Protein AF-Q4FCW7-F1 (afdb_monomer_lite)

Secondary structure (DSSP, 8-state):
---SSPPPEEEEEEEEEEPTTSS-EEEEEEEPSEEEEEEEEE-TT---SEEETTTEEEEEEEEEESS--SEEEEEEES--TTT----TT-EE-HHHHHS-TTTTSTT----EEEEEEE-S--SGGGHHHHHTSPPSEEEEEESS---SS---SSSS--EEEEEE--SS-SSGGGGGS--GGG---SEEEEEEEEESS-B---EEEEEEEEESS-SS-TTTS-EEESSHHHHHHHHHHHHHHHHHHHHHTT-

Radius of gyration: 19.07 Å; chains: 1; bounding box: 51×50×59 Å

pLDDT: mean 97.03, std 5.07, range [53.16, 98.94]

Sequence (251 aa):
AFGGLPSLKSSFVLSEDTIPGTNETVKTLLPYGSVINYYGYVKPGQAPDGLVDGNKKAYYLYVWIPAVIAEMGVRMISPTGEIGEPGDGDLVSDAFKAATPEEKSMPHWFDTWIRVERMSAIMPDQIAKAAKAKPVQKLDDDDDGDDTYKEERHNKYNSLTRIKIPNPPKSFDDLKNIDTKKLLVRGLYRISFTTYKPGEVKGSFVASVGLLFPPGIPGVSPLIHSNPEELQKQAIAAEESLKKAASDATK

InterPro domains:
  IPR021962 LipI32 [NF038394] (2-251)
  IPR021962 LipI32 [PF12103] (27-221)

Structure (mmCIF, N/CA/C/O backbone):
data_AF-Q4FCW7-F1
#
_entry.id   AF-Q4FCW7-F1
#
loop_
_atom_site.group_PDB
_atom_site.id
_atom_site.type_symbol
_atom_site.label_atom_id
_atom_site.label_alt_id
_atom_site.label_comp_id
_atom_site.label_asym_id
_atom_site.label_entity_id
_atom_site.label_seq_id
_atom_site.pdbx_PDB_ins_code
_atom_site.Cartn_x
_atom_site.Cartn_y
_atom_site.Cartn_z
_atom_site.occupancy
_atom_site.B_iso_or_equiv
_atom_site.auth_seq_id
_atom_site.auth_comp_id
_atom_site.auth_asym_id
_atom_site.auth_atom_id
_atom_site.pdbx_PDB_model_num
ATOM 1 N N . ALA A 1 1 ? -3.277 20.124 -6.831 1.00 53.16 1 ALA A N 1
ATOM 2 C CA . ALA A 1 1 ? -4.181 20.710 -5.824 1.00 53.16 1 ALA A CA 1
ATOM 3 C C . ALA A 1 1 ? -3.737 20.204 -4.457 1.00 53.16 1 ALA A C 1
ATOM 5 O O . ALA A 1 1 ? -3.641 18.994 -4.304 1.00 53.16 1 ALA A O 1
ATOM 6 N N . PHE A 1 2 ? -3.337 21.077 -3.527 1.00 68.25 2 PHE A N 1
ATOM 7 C CA . PHE A 1 2 ? -2.861 20.633 -2.210 1.00 68.25 2 PHE A CA 1
ATOM 8 C C . PHE A 1 2 ? -4.064 20.428 -1.279 1.00 68.25 2 PHE A C 1
ATOM 10 O O . PHE A 1 2 ? -4.786 21.382 -1.011 1.00 68.25 2 PHE A O 1
ATOM 17 N N . GLY A 1 3 ? -4.288 19.185 -0.847 1.00 77.81 3 GLY A N 1
ATOM 18 C CA . GLY A 1 3 ? -5.417 18.753 -0.007 1.00 77.81 3 GLY A CA 1
ATOM 19 C C . GLY A 1 3 ? -4.978 18.225 1.362 1.00 77.81 3 GLY A C 1
ATOM 20 O O . GLY A 1 3 ? -5.564 17.278 1.866 1.00 77.81 3 GLY A O 1
ATOM 21 N N . GLY A 1 4 ? -3.891 18.779 1.912 1.00 93.06 4 GLY A N 1
ATOM 22 C CA . GLY A 1 4 ? -3.362 18.476 3.247 1.00 93.06 4 GLY A CA 1
ATOM 23 C C . GLY A 1 4 ? -2.469 17.234 3.355 1.00 93.06 4 GLY A C 1
ATOM 24 O O . GLY A 1 4 ? -1.432 17.312 4.010 1.00 93.06 4 GLY A O 1
ATOM 25 N N . LEU A 1 5 ? -2.775 16.128 2.664 1.00 96.62 5 LEU A N 1
ATOM 26 C CA . LEU A 1 5 ? -1.924 14.927 2.670 1.00 96.62 5 LEU A CA 1
ATOM 27 C C . LEU A 1 5 ? -0.573 15.186 1.961 1.00 96.62 5 LEU A C 1
ATOM 29 O O . LEU A 1 5 ? -0.562 15.435 0.749 1.00 96.62 5 LEU A O 1
ATOM 33 N N . PRO A 1 6 ? 0.585 15.089 2.650 1.00 97.19 6 PRO A N 1
ATOM 34 C CA . PRO A 1 6 ? 1.882 15.301 2.013 1.00 97.19 6 PRO A CA 1
ATOM 35 C C . PRO A 1 6 ? 2.167 14.228 0.964 1.00 97.19 6 PRO A C 1
ATOM 37 O O . PRO A 1 6 ? 1.907 13.039 1.186 1.00 97.19 6 PRO A O 1
ATOM 40 N N . SER A 1 7 ? 2.756 14.624 -0.166 1.00 97.38 7 SER A N 1
ATOM 41 C CA . SER A 1 7 ? 3.150 13.672 -1.208 1.00 97.38 7 SER A CA 1
ATOM 42 C C . SER A 1 7 ? 4.163 12.661 -0.673 1.00 97.38 7 SER A C 1
ATOM 44 O O . SER A 1 7 ? 5.213 13.048 -0.160 1.00 97.38 7 SER A O 1
ATOM 46 N N . LEU A 1 8 ? 3.902 11.375 -0.893 1.00 98.31 8 LEU A N 1
ATOM 47 C CA . LEU A 1 8 ? 4.889 10.323 -0.687 1.00 98.31 8 LEU A CA 1
ATOM 48 C C . LEU A 1 8 ? 5.885 10.333 -1.863 1.00 98.31 8 LEU A C 1
ATOM 50 O O . LEU A 1 8 ? 5.494 10.138 -3.013 1.00 98.31 8 LEU A O 1
ATOM 54 N N . LYS A 1 9 ? 7.168 10.594 -1.587 1.00 98.25 9 LYS A N 1
ATOM 55 C CA . LYS A 1 9 ? 8.252 10.635 -2.590 1.00 98.25 9 LYS A CA 1
ATOM 56 C C . LYS A 1 9 ? 9.254 9.504 -2.356 1.00 98.25 9 LYS A C 1
ATOM 58 O O . LYS A 1 9 ? 9.355 8.988 -1.234 1.00 98.25 9 LYS A O 1
ATOM 63 N N . SER A 1 10 ? 9.992 9.139 -3.406 1.00 98.50 10 SER A N 1
ATOM 64 C CA . SER A 1 10 ? 11.104 8.195 -3.273 1.00 98.50 10 SER A CA 1
ATOM 65 C C . SER A 1 10 ? 12.250 8.812 -2.478 1.00 98.50 10 SER A C 1
ATOM 67 O O . SER A 1 10 ? 12.280 10.018 -2.232 1.00 98.50 10 SER A O 1
ATOM 69 N N . SER A 1 11 ? 13.210 7.987 -2.085 1.00 98.12 11 SER A N 1
ATOM 70 C CA . SER A 1 11 ? 14.419 8.433 -1.397 1.00 98.12 11 SER A CA 1
ATOM 71 C C . SER A 1 11 ? 15.528 8.930 -2.335 1.00 98.12 11 SER A C 1
ATOM 73 O O . SER A 1 11 ? 16.595 9.319 -1.860 1.00 98.12 11 SER A O 1
ATOM 75 N N . PHE A 1 12 ? 15.307 8.915 -3.653 1.00 98.06 12 PHE A N 1
ATOM 76 C CA . PHE A 1 12 ? 16.310 9.326 -4.631 1.00 98.06 12 PHE A CA 1
ATOM 77 C C . PHE A 1 12 ? 16.383 10.855 -4.739 1.00 98.06 12 PHE A C 1
ATOM 79 O O . PHE A 1 12 ? 15.421 11.505 -5.154 1.00 98.06 12 PHE A O 1
ATOM 86 N N . VAL A 1 13 ? 17.528 11.426 -4.364 1.00 98.06 13 VAL A N 1
ATOM 87 C CA . VAL A 1 13 ? 17.783 12.873 -4.382 1.00 98.06 13 VAL A CA 1
ATOM 88 C C . VAL A 1 13 ? 18.135 13.321 -5.803 1.00 98.06 13 VAL A C 1
ATOM 90 O O . VAL A 1 13 ? 19.092 12.831 -6.392 1.00 98.06 13 VAL A O 1
ATOM 93 N N . LEU A 1 14 ? 17.354 14.256 -6.346 1.00 97.38 14 LEU A N 1
ATOM 94 C CA . LEU A 1 14 ? 17.591 14.914 -7.635 1.00 97.38 14 LEU A CA 1
ATOM 95 C C . LEU A 1 14 ? 18.442 16.177 -7.490 1.00 97.38 14 LEU A C 1
ATOM 97 O O . LEU A 1 14 ? 19.283 16.447 -8.342 1.00 97.38 14 LEU A O 1
ATOM 101 N N . SER A 1 15 ? 18.206 16.954 -6.430 1.00 97.56 15 SER A N 1
ATOM 102 C CA . SER A 1 15 ? 18.993 18.143 -6.097 1.00 97.56 15 SER A CA 1
ATOM 103 C C . SER A 1 15 ? 19.104 18.314 -4.585 1.00 97.56 15 SER A C 1
ATOM 105 O O . SER A 1 15 ? 18.215 17.889 -3.839 1.00 97.56 15 SER A O 1
ATOM 107 N N . GLU A 1 16 ? 20.195 18.936 -4.147 1.00 97.44 16 GLU A N 1
ATOM 108 C CA . GLU A 1 16 ? 20.481 19.222 -2.746 1.00 97.44 16 GLU A CA 1
ATOM 109 C C . GLU A 1 16 ? 21.203 20.569 -2.641 1.00 97.44 16 GLU A C 1
ATOM 111 O O . GLU A 1 16 ? 22.295 20.726 -3.184 1.00 97.44 16 GLU A O 1
ATOM 116 N N . ASP A 1 17 ? 20.581 21.527 -1.951 1.00 96.81 17 ASP A N 1
ATOM 117 C CA . ASP A 1 17 ? 21.060 22.906 -1.837 1.00 96.81 17 ASP A CA 1
ATOM 118 C C . ASP A 1 17 ? 21.028 23.359 -0.367 1.00 96.81 17 ASP A C 1
ATOM 120 O O . ASP A 1 17 ? 19.964 23.452 0.253 1.00 96.81 17 ASP A O 1
ATOM 124 N N . THR A 1 18 ? 22.195 23.639 0.220 1.00 97.44 18 THR A N 1
ATOM 125 C CA . THR A 1 18 ? 22.301 24.158 1.595 1.00 97.44 18 THR A CA 1
ATOM 126 C C . THR A 1 18 ? 22.065 25.664 1.615 1.00 97.44 18 THR A C 1
ATOM 128 O O . THR A 1 18 ? 22.714 26.405 0.876 1.00 97.44 18 THR A O 1
ATOM 131 N N . ILE A 1 19 ? 21.165 26.133 2.483 1.00 96.19 19 ILE A N 1
ATOM 132 C CA . ILE A 1 19 ? 20.816 27.554 2.577 1.00 96.19 19 ILE A CA 1
ATOM 133 C C . ILE A 1 19 ? 21.903 28.287 3.385 1.00 96.19 19 ILE A C 1
ATOM 135 O O . ILE A 1 19 ? 22.058 28.010 4.582 1.00 96.19 19 ILE A O 1
ATOM 139 N N . PRO A 1 20 ? 22.643 29.245 2.786 1.00 96.75 20 PRO A N 1
ATOM 140 C CA . PRO A 1 20 ? 23.718 29.950 3.478 1.00 96.75 20 PRO A CA 1
ATOM 141 C C . PRO A 1 20 ? 23.237 30.657 4.750 1.00 96.75 20 PRO A C 1
ATOM 143 O O . PRO A 1 20 ? 22.213 31.336 4.746 1.00 96.75 20 PRO A O 1
ATOM 146 N N . GLY A 1 21 ? 24.001 30.527 5.838 1.00 96.75 21 GLY A N 1
ATOM 147 C CA . GLY A 1 21 ? 23.685 31.166 7.121 1.00 96.75 21 GLY A CA 1
ATOM 148 C C . GLY A 1 21 ? 22.596 30.468 7.945 1.00 96.75 21 GLY A C 1
ATOM 149 O O . GLY A 1 21 ? 22.185 31.009 8.969 1.00 96.75 21 GLY A O 1
ATOM 150 N N . THR A 1 22 ? 22.147 29.277 7.539 1.00 97.25 22 THR A N 1
ATOM 151 C CA . THR A 1 22 ? 21.186 28.451 8.287 1.00 97.25 22 THR A CA 1
ATOM 152 C C . THR A 1 22 ? 21.719 27.026 8.475 1.00 97.25 22 THR A C 1
ATOM 154 O O . THR A 1 22 ? 22.715 26.644 7.864 1.00 97.25 22 THR A O 1
ATOM 157 N N . ASN A 1 23 ? 21.028 26.223 9.289 1.00 96.19 23 ASN A N 1
ATOM 158 C CA . ASN A 1 23 ? 21.275 24.779 9.398 1.00 96.19 23 ASN A CA 1
ATOM 159 C C . ASN A 1 23 ? 20.397 23.958 8.429 1.00 96.19 23 ASN A C 1
ATOM 161 O O . ASN A 1 23 ? 20.255 22.748 8.605 1.00 96.19 23 ASN A O 1
ATOM 165 N N . GLU A 1 24 ? 19.766 24.597 7.441 1.00 96.31 24 GLU A N 1
ATOM 166 C CA . GLU A 1 24 ? 18.798 23.960 6.550 1.00 96.31 24 GLU A CA 1
ATOM 167 C C . GLU A 1 24 ? 19.423 23.554 5.211 1.00 96.31 24 GLU A C 1
ATOM 169 O O . GLU A 1 24 ? 20.267 24.245 4.634 1.00 96.31 24 GLU A O 1
ATOM 174 N N . THR A 1 25 ? 18.981 22.410 4.692 1.00 96.12 25 THR A N 1
ATOM 175 C CA . THR A 1 25 ? 19.308 21.934 3.346 1.00 96.12 25 THR A CA 1
ATOM 176 C C . THR A 1 25 ? 18.026 21.523 2.642 1.00 96.12 25 THR A C 1
ATOM 178 O O . THR A 1 25 ? 17.264 20.698 3.150 1.00 96.12 25 THR A O 1
ATOM 181 N N . VAL A 1 26 ? 17.789 22.102 1.469 1.00 96.12 26 VAL A N 1
ATOM 182 C CA . VAL A 1 26 ? 16.624 21.813 0.635 1.00 96.12 26 VAL A CA 1
ATOM 183 C C . VAL A 1 26 ? 16.953 20.625 -0.256 1.00 96.12 26 VAL A C 1
ATOM 185 O O . VAL A 1 26 ? 17.951 20.636 -0.972 1.00 96.12 26 VAL A O 1
ATOM 188 N N . LYS A 1 27 ? 16.105 19.594 -0.216 1.00 97.12 27 LYS A N 1
ATOM 189 C CA . LYS A 1 27 ? 16.243 18.394 -1.048 1.00 97.12 27 LYS A CA 1
ATOM 190 C C . LYS A 1 27 ? 15.065 18.269 -1.997 1.00 97.12 27 LYS A C 1
ATOM 192 O O . LYS A 1 27 ? 13.913 18.233 -1.560 1.00 97.12 27 LYS A O 1
ATOM 197 N N . THR A 1 28 ? 15.358 18.115 -3.282 1.00 97.19 28 THR A N 1
ATOM 198 C CA . THR A 1 28 ? 14.364 17.710 -4.279 1.00 97.19 28 THR A CA 1
ATOM 199 C C . THR A 1 28 ? 14.468 16.209 -4.473 1.00 97.19 28 THR A C 1
ATOM 201 O O . THR A 1 28 ? 15.511 15.706 -4.879 1.00 97.19 28 THR A O 1
ATOM 204 N N . LEU A 1 29 ? 13.389 15.482 -4.191 1.00 97.88 29 LEU A N 1
ATOM 205 C CA . LEU A 1 29 ? 13.335 14.028 -4.340 1.00 97.88 29 LEU A CA 1
ATOM 206 C C . LEU A 1 29 ? 12.581 13.641 -5.612 1.00 97.88 29 LEU A C 1
ATOM 208 O O . LEU A 1 29 ? 11.573 14.267 -5.954 1.00 97.88 29 LEU A O 1
ATOM 212 N N . LEU A 1 30 ? 13.027 12.574 -6.271 1.00 98.12 30 LEU A N 1
ATOM 213 C CA . LEU A 1 30 ? 12.325 11.984 -7.405 1.00 98.12 30 LEU A CA 1
ATOM 214 C C . LEU A 1 30 ? 10.962 11.441 -6.942 1.00 98.12 30 LEU A C 1
ATOM 216 O O . LEU A 1 30 ? 10.904 10.646 -5.994 1.00 98.12 30 LEU A O 1
ATOM 220 N N . PRO A 1 31 ? 9.849 11.843 -7.578 1.00 98.44 31 PRO A N 1
ATOM 221 C CA . PRO A 1 31 ? 8.554 11.244 -7.301 1.00 98.44 31 PRO A CA 1
ATOM 222 C C . PRO A 1 31 ? 8.540 9.761 -7.668 1.00 98.44 31 PRO A C 1
ATOM 224 O O . PRO A 1 31 ? 9.238 9.318 -8.579 1.00 98.44 31 PRO A O 1
ATOM 227 N N . TYR A 1 32 ? 7.694 8.994 -6.990 1.00 98.62 32 TYR A N 1
ATOM 228 C CA . TYR A 1 32 ? 7.319 7.682 -7.503 1.00 98.62 32 TYR A CA 1
ATOM 229 C C . TYR A 1 32 ? 6.582 7.830 -8.837 1.00 98.62 32 TYR A C 1
ATOM 231 O O . TYR A 1 32 ? 5.882 8.821 -9.050 1.00 98.62 32 TYR A O 1
ATOM 239 N N . GLY A 1 33 ? 6.717 6.842 -9.725 1.00 98.00 33 GLY A N 1
ATOM 240 C CA . GLY A 1 33 ? 6.004 6.866 -11.004 1.00 98.00 33 GLY A CA 1
ATOM 241 C C . GLY A 1 33 ? 4.501 6.650 -10.827 1.00 98.00 33 GLY A C 1
ATOM 242 O O . GLY A 1 33 ? 3.704 7.230 -11.556 1.00 98.00 33 GLY A O 1
ATOM 243 N N . SER A 1 34 ? 4.110 5.890 -9.804 1.00 97.62 34 SER A N 1
ATOM 244 C CA . SER A 1 34 ? 2.726 5.772 -9.347 1.00 97.62 34 SER A CA 1
ATOM 245 C C . SER A 1 34 ? 2.656 5.872 -7.827 1.00 97.62 34 SER A C 1
ATOM 247 O O . SER A 1 34 ? 3.445 5.223 -7.134 1.00 97.62 34 SER A O 1
ATOM 249 N N . VAL A 1 35 ? 1.681 6.629 -7.323 1.00 98.38 35 VAL A N 1
ATOM 250 C CA . VAL A 1 35 ? 1.289 6.665 -5.909 1.00 98.38 35 VAL A CA 1
ATOM 251 C C . VAL A 1 35 ? -0.205 6.387 -5.829 1.00 98.38 35 VAL A C 1
ATOM 253 O O . VAL A 1 35 ? -0.971 6.992 -6.573 1.00 98.38 35 VAL A O 1
ATOM 256 N N . ILE A 1 36 ? -0.607 5.490 -4.933 1.00 98.31 36 ILE A N 1
ATOM 257 C CA . ILE A 1 36 ? -2.011 5.263 -4.583 1.00 98.31 36 ILE A CA 1
ATOM 258 C C . ILE A 1 36 ? -2.211 5.593 -3.108 1.00 98.31 36 ILE A C 1
ATOM 260 O O . ILE A 1 36 ? -1.370 5.220 -2.283 1.00 98.31 36 ILE A O 1
ATOM 264 N N . ASN A 1 37 ? -3.310 6.271 -2.776 1.00 98.62 37 ASN A N 1
ATOM 265 C CA . ASN A 1 37 ? -3.744 6.407 -1.391 1.00 98.62 37 ASN A CA 1
ATOM 266 C C . ASN A 1 37 ? -4.962 5.523 -1.132 1.00 98.62 37 ASN A C 1
ATOM 268 O O . ASN A 1 37 ? -5.801 5.313 -2.009 1.00 98.62 37 ASN A O 1
ATOM 272 N N . TYR A 1 38 ? -5.043 5.000 0.083 1.00 98.69 38 TYR A N 1
ATOM 273 C CA . TYR A 1 38 ? -6.140 4.179 0.560 1.00 98.69 38 TYR A CA 1
ATOM 274 C C . TYR A 1 38 ? -6.634 4.705 1.903 1.00 98.69 38 TYR A C 1
ATOM 276 O O . TYR A 1 38 ? -5.896 4.714 2.887 1.00 98.69 38 TYR A O 1
ATOM 284 N N . TYR A 1 39 ? -7.890 5.130 1.934 1.00 98.81 39 TYR A N 1
ATOM 285 C CA . TYR A 1 39 ? -8.565 5.631 3.119 1.00 98.81 39 TYR A CA 1
ATOM 286 C C . TYR A 1 39 ? -9.394 4.518 3.749 1.00 98.81 39 TYR A C 1
ATOM 288 O O . TYR A 1 39 ? -10.320 3.973 3.135 1.00 98.81 39 TYR A O 1
ATOM 296 N N . GLY A 1 40 ? -9.047 4.187 4.988 1.00 98.69 40 GLY A N 1
ATOM 297 C CA . GLY A 1 40 ? -9.672 3.128 5.761 1.00 98.69 40 GLY A CA 1
ATOM 298 C C . GLY A 1 40 ? -10.154 3.610 7.122 1.00 98.69 40 GLY A C 1
ATOM 299 O O . GLY A 1 40 ? -9.747 4.651 7.634 1.00 98.69 40 GLY A O 1
ATOM 300 N N . TYR A 1 41 ? -11.048 2.833 7.723 1.00 98.69 41 TYR A N 1
ATOM 301 C CA . TYR A 1 41 ? -11.553 3.079 9.065 1.00 98.69 41 TYR A CA 1
ATOM 302 C C . TYR A 1 41 ? -11.616 1.767 9.829 1.00 98.69 41 TYR A C 1
ATOM 304 O O . TYR A 1 41 ? -12.195 0.793 9.344 1.00 98.69 41 TYR A O 1
ATOM 312 N N . VAL A 1 42 ? -11.028 1.748 11.022 1.00 98.06 42 VAL A N 1
ATOM 313 C CA . VAL A 1 42 ? -11.072 0.596 11.916 1.00 98.06 42 VAL A CA 1
ATOM 314 C C . VAL A 1 42 ? -12.197 0.807 12.914 1.00 98.06 42 VAL A C 1
ATOM 316 O O . VAL A 1 42 ? -12.098 1.639 13.816 1.00 98.06 42 VAL A O 1
ATOM 319 N N . LYS A 1 43 ? -13.284 0.053 12.739 1.00 94.75 43 LYS A N 1
ATOM 320 C CA . LYS A 1 43 ? -14.428 0.066 13.650 1.00 94.75 43 LYS A CA 1
ATOM 321 C C . LYS A 1 43 ? -14.347 -1.110 14.627 1.00 94.75 43 LYS A C 1
ATOM 323 O O . LYS A 1 43 ? -14.172 -2.252 14.183 1.00 94.75 43 LYS A O 1
ATOM 328 N N . PRO A 1 44 ? -14.531 -0.880 15.939 1.00 93.62 44 PRO A N 1
ATOM 329 C CA . PRO A 1 44 ? -14.612 -1.975 16.888 1.00 93.62 44 PRO A CA 1
ATOM 330 C C . PRO A 1 44 ? -15.698 -2.992 16.522 1.00 93.62 44 PRO A C 1
ATOM 332 O O . PRO A 1 44 ? -16.802 -2.614 16.129 1.00 93.62 44 PRO A O 1
ATOM 335 N N . GLY A 1 45 ? -15.373 -4.283 16.612 1.00 92.19 45 GLY A N 1
ATOM 336 C CA . GLY A 1 45 ? -16.281 -5.381 16.246 1.00 92.19 45 GLY A CA 1
ATOM 337 C C . GLY A 1 45 ? -16.493 -5.609 14.739 1.00 92.19 45 GLY A C 1
ATOM 338 O O . GLY A 1 45 ? -17.096 -6.612 14.364 1.00 92.19 45 GLY A O 1
ATOM 339 N N . GLN A 1 46 ? -15.971 -4.743 13.862 1.00 94.31 46 GLN A N 1
ATOM 340 C CA . GLN A 1 46 ? -15.926 -5.014 12.424 1.00 94.31 46 GLN A CA 1
ATOM 341 C C . GLN A 1 46 ? -14.753 -5.950 12.097 1.00 94.31 46 GLN A C 1
ATOM 343 O O . GLN A 1 46 ? -13.659 -5.817 12.662 1.00 94.31 46 GLN A O 1
ATOM 348 N N . ALA A 1 47 ? -14.999 -6.906 11.196 1.00 96.38 47 ALA A N 1
ATOM 349 C CA . ALA A 1 47 ? -13.992 -7.854 10.738 1.00 96.38 47 ALA A CA 1
ATOM 350 C C . ALA A 1 47 ? -12.929 -7.153 9.862 1.00 96.38 47 ALA A C 1
ATOM 352 O O . ALA A 1 47 ? -13.308 -6.384 8.975 1.00 96.38 47 ALA A O 1
ATOM 353 N N . PRO A 1 48 ? -11.627 -7.404 10.096 1.00 97.56 48 PRO A N 1
ATOM 354 C CA . PRO A 1 48 ? -10.551 -6.980 9.201 1.00 97.56 48 PRO A CA 1
ATOM 355 C C . PRO A 1 48 ? -10.417 -7.931 7.996 1.00 97.56 48 PRO A C 1
ATOM 357 O O . PRO A 1 48 ? -11.035 -8.998 7.979 1.00 97.56 48 PRO A O 1
ATOM 360 N N . ASP A 1 49 ? -9.543 -7.604 7.039 1.00 97.12 49 ASP A N 1
ATOM 361 C CA . ASP A 1 49 ? -9.201 -8.521 5.935 1.00 97.12 49 ASP A CA 1
ATOM 362 C C . ASP A 1 49 ? -8.437 -9.755 6.444 1.00 97.12 49 ASP A C 1
ATOM 364 O O . ASP A 1 49 ? -8.523 -10.850 5.885 1.00 97.12 49 ASP A O 1
ATOM 368 N N . GLY A 1 50 ? -7.688 -9.587 7.534 1.00 96.69 50 GLY A N 1
ATOM 369 C CA . GLY A 1 50 ? -7.045 -10.678 8.246 1.00 96.69 50 GLY A CA 1
ATOM 370 C C . GLY A 1 50 ? -6.351 -10.221 9.521 1.00 96.69 50 GLY A C 1
ATOM 371 O O . GLY A 1 50 ? -6.569 -9.115 10.020 1.00 96.69 50 GLY A O 1
ATOM 372 N N . LEU A 1 51 ? -5.517 -11.106 10.069 1.00 97.50 51 LEU A N 1
ATOM 373 C CA . LEU A 1 51 ? -4.778 -10.862 11.303 1.00 97.50 51 LEU A CA 1
ATOM 374 C C . LEU A 1 51 ? -3.272 -10.968 11.064 1.00 97.50 51 LEU A C 1
ATOM 376 O O . LEU A 1 51 ? -2.795 -11.952 10.495 1.00 97.50 51 LEU A O 1
ATOM 380 N N . VAL A 1 52 ? -2.526 -9.978 11.548 1.00 96.00 52 VAL A N 1
ATOM 381 C CA . VAL A 1 52 ? -1.068 -10.046 11.692 1.00 96.00 52 VAL A CA 1
ATOM 382 C C . VAL A 1 52 ? -0.749 -10.618 13.072 1.00 96.00 52 VAL A C 1
ATOM 384 O O . VAL A 1 52 ? -1.388 -10.269 14.065 1.00 96.00 52 VAL A O 1
ATOM 387 N N . ASP A 1 53 ? 0.189 -11.567 13.116 1.00 94.50 53 ASP A N 1
ATOM 388 C CA . ASP A 1 53 ? 0.636 -12.275 14.328 1.00 94.50 53 ASP A CA 1
ATOM 389 C C . ASP A 1 53 ? -0.510 -12.899 15.159 1.00 94.50 53 ASP A C 1
ATOM 391 O O . ASP A 1 53 ? -0.391 -13.152 16.354 1.00 94.50 53 ASP A O 1
ATOM 395 N N . GLY A 1 54 ? -1.639 -13.181 14.498 1.00 95.62 54 GLY A N 1
ATOM 396 C CA . GLY A 1 54 ? -2.819 -13.825 15.076 1.00 95.62 54 GLY A CA 1
ATOM 397 C C . GLY A 1 54 ? -3.714 -12.925 15.932 1.00 95.62 54 GLY A C 1
ATOM 398 O O . GLY A 1 54 ? -4.766 -13.391 16.361 1.00 95.62 54 GLY A O 1
ATOM 399 N N . ASN A 1 55 ? -3.345 -11.664 16.183 1.00 96.00 55 ASN A N 1
ATOM 400 C CA . ASN A 1 55 ? -4.087 -10.796 17.107 1.00 96.00 55 ASN A CA 1
ATOM 401 C C . ASN A 1 55 ? -4.125 -9.300 16.737 1.00 96.00 55 ASN A C 1
ATOM 403 O O . ASN A 1 55 ? -4.761 -8.534 17.461 1.00 96.00 55 ASN A O 1
ATOM 407 N N . LYS A 1 56 ? -3.495 -8.866 15.641 1.00 97.69 56 LYS A N 1
ATOM 408 C CA . LYS A 1 56 ? -3.547 -7.475 15.158 1.00 97.69 56 LYS A CA 1
ATOM 409 C C . LYS A 1 56 ? -4.431 -7.380 13.916 1.00 97.69 56 LYS A C 1
ATOM 411 O O . LYS A 1 56 ? -4.210 -8.124 12.962 1.00 97.69 56 LYS A O 1
ATOM 416 N N . LYS A 1 57 ? -5.433 -6.495 13.923 1.00 97.94 57 LYS A N 1
ATOM 417 C CA . LYS A 1 57 ? -6.324 -6.281 12.768 1.00 97.94 57 LYS A CA 1
ATOM 418 C C . LYS A 1 57 ? -5.532 -5.708 11.595 1.00 97.94 57 LYS A C 1
ATOM 420 O O . LYS A 1 57 ? -4.883 -4.683 11.765 1.00 97.94 57 LYS A O 1
ATOM 425 N N . ALA A 1 58 ? -5.634 -6.328 10.422 1.00 98.25 58 ALA A N 1
ATOM 426 C CA . ALA A 1 58 ? -4.912 -5.900 9.231 1.00 98.25 58 ALA A CA 1
ATOM 427 C C . ALA A 1 58 ? -5.831 -5.714 8.019 1.00 98.25 58 ALA A C 1
ATOM 429 O O . ALA A 1 58 ? -6.749 -6.504 7.792 1.00 98.25 58 ALA A O 1
ATOM 430 N N . TYR A 1 59 ? -5.526 -4.690 7.228 1.00 98.62 59 TYR A N 1
ATOM 431 C CA . TYR A 1 59 ? -6.173 -4.378 5.955 1.00 98.62 59 TYR A CA 1
ATOM 432 C C . TYR A 1 59 ? -5.132 -4.447 4.844 1.00 98.62 59 TYR A C 1
ATOM 434 O O . TYR A 1 59 ? -3.996 -3.998 5.032 1.00 98.62 59 TYR A O 1
ATOM 442 N N . TYR A 1 60 ? -5.492 -5.032 3.706 1.00 98.75 60 TYR A N 1
ATOM 443 C CA . TYR A 1 60 ? -4.520 -5.410 2.687 1.00 98.75 60 TYR A CA 1
ATOM 444 C C . TYR A 1 60 ? -4.588 -4.528 1.440 1.00 98.75 60 TYR A C 1
ATOM 446 O O . TYR A 1 60 ? -5.653 -4.265 0.883 1.00 98.75 60 TYR A O 1
ATOM 454 N N . LEU A 1 61 ? -3.410 -4.144 0.946 1.00 98.81 61 LEU A N 1
ATOM 455 C CA . LEU A 1 61 ? -3.214 -3.860 -0.474 1.00 98.81 61 LEU A CA 1
ATOM 456 C C . LEU A 1 61 ? -2.296 -4.920 -1.074 1.00 98.81 61 LEU A C 1
ATOM 458 O O . LEU A 1 61 ? -1.295 -5.324 -0.476 1.00 98.81 61 LEU A O 1
ATOM 462 N N . TYR A 1 62 ? -2.639 -5.346 -2.281 1.00 98.88 62 TYR A N 1
ATOM 463 C CA . TYR A 1 62 ? -1.867 -6.288 -3.070 1.00 98.88 62 TYR A CA 1
ATOM 464 C C . TYR A 1 62 ? -1.179 -5.545 -4.210 1.00 98.88 62 TYR A C 1
ATOM 466 O O . TYR A 1 62 ? -1.804 -4.730 -4.889 1.00 98.88 62 TYR A O 1
ATOM 474 N N . VAL A 1 63 ? 0.103 -5.837 -4.424 1.00 98.94 63 VAL A N 1
ATOM 475 C CA . VAL A 1 63 ? 0.919 -5.229 -5.479 1.00 98.94 63 VAL A CA 1
ATOM 476 C C . VAL A 1 63 ? 1.427 -6.324 -6.405 1.00 98.94 63 VAL A C 1
ATOM 478 O O . VAL A 1 63 ? 2.159 -7.220 -5.977 1.00 98.94 63 VAL A O 1
ATOM 481 N N . TRP A 1 64 ? 1.048 -6.251 -7.677 1.00 98.94 64 TRP A N 1
ATOM 482 C CA . TRP A 1 64 ? 1.601 -7.094 -8.729 1.00 98.94 64 TRP A CA 1
ATOM 483 C C . TRP A 1 64 ? 2.746 -6.364 -9.423 1.00 98.94 64 TRP A C 1
ATOM 485 O O . TRP A 1 64 ? 2.557 -5.277 -9.969 1.00 98.94 64 TRP A O 1
ATOM 495 N N . ILE A 1 65 ? 3.927 -6.978 -9.413 1.00 98.88 65 ILE A N 1
ATOM 496 C CA . ILE A 1 65 ? 5.131 -6.455 -10.053 1.00 98.88 65 ILE A CA 1
ATOM 497 C C . ILE A 1 65 ? 5.467 -7.351 -11.256 1.00 98.88 65 ILE A C 1
ATOM 499 O O . ILE A 1 65 ? 5.819 -8.515 -11.047 1.00 98.88 65 ILE A O 1
ATOM 503 N N . PRO A 1 66 ? 5.379 -6.858 -12.509 1.00 98.69 66 PRO A N 1
ATOM 504 C CA . PRO A 1 66 ? 5.690 -7.669 -13.690 1.00 98.69 66 PRO A CA 1
ATOM 505 C C . PRO A 1 66 ? 7.186 -7.950 -13.873 1.00 98.69 66 PRO A C 1
ATOM 507 O O . PRO A 1 66 ? 7.552 -9.042 -14.314 1.00 98.69 66 PRO A O 1
ATOM 510 N N . ALA A 1 67 ? 8.030 -6.977 -13.521 1.00 97.75 67 ALA A N 1
ATOM 511 C CA . ALA A 1 67 ? 9.490 -6.999 -13.599 1.00 97.75 67 ALA A CA 1
ATOM 512 C C . ALA A 1 67 ? 10.090 -6.132 -12.478 1.00 97.75 67 ALA A C 1
ATOM 514 O O . ALA A 1 67 ? 9.379 -5.342 -11.870 1.00 97.75 67 ALA A O 1
ATOM 515 N N . VAL A 1 68 ? 11.385 -6.293 -12.190 1.00 98.06 68 VAL A N 1
ATOM 516 C CA . VAL A 1 68 ? 12.040 -5.660 -11.030 1.00 98.06 68 VAL A CA 1
ATOM 517 C C . VAL A 1 68 ? 11.805 -4.144 -10.938 1.00 98.06 68 VAL A C 1
ATOM 519 O O . VAL A 1 68 ? 11.924 -3.434 -11.936 1.00 98.06 68 VAL A O 1
ATOM 522 N N . ILE A 1 69 ? 11.522 -3.650 -9.728 1.00 98.69 69 ILE A N 1
ATOM 523 C CA . ILE A 1 69 ? 11.455 -2.213 -9.413 1.00 98.69 69 ILE A CA 1
ATOM 524 C C . ILE A 1 69 ? 12.550 -1.817 -8.416 1.00 98.69 69 ILE A C 1
ATOM 526 O O . ILE A 1 69 ? 13.034 -2.646 -7.644 1.00 98.69 69 ILE A O 1
ATOM 530 N N . ALA A 1 70 ? 12.942 -0.542 -8.428 1.00 98.44 70 ALA A N 1
ATOM 531 C CA . ALA A 1 70 ? 14.068 -0.055 -7.629 1.00 98.44 70 ALA A CA 1
ATOM 532 C C . ALA A 1 70 ? 13.714 0.207 -6.154 1.00 98.44 70 ALA A C 1
ATOM 534 O O . ALA A 1 70 ? 14.519 -0.073 -5.265 1.00 98.44 70 ALA A O 1
ATOM 535 N N . GLU A 1 71 ? 12.522 0.753 -5.904 1.00 98.88 71 GLU A N 1
ATOM 536 C CA . GLU A 1 71 ? 12.063 1.164 -4.578 1.00 98.88 71 GLU A CA 1
ATOM 537 C C . GLU A 1 71 ? 10.534 1.073 -4.476 1.00 98.88 71 GLU A C 1
ATOM 539 O O . GLU A 1 71 ? 9.815 1.442 -5.411 1.00 98.88 71 GLU A O 1
ATOM 544 N N . MET A 1 72 ? 10.055 0.611 -3.321 1.00 98.94 72 MET A N 1
ATOM 545 C CA . MET A 1 72 ? 8.667 0.723 -2.875 1.00 98.94 72 MET A CA 1
ATOM 546 C C . MET A 1 72 ? 8.638 1.501 -1.561 1.00 98.94 72 MET A C 1
ATOM 548 O O . MET A 1 72 ? 9.313 1.118 -0.605 1.00 98.94 72 MET A O 1
ATOM 552 N N . GLY A 1 73 ? 7.842 2.565 -1.516 1.00 98.88 73 GLY A N 1
ATOM 553 C CA . GLY A 1 73 ? 7.539 3.306 -0.294 1.00 98.88 73 GLY A CA 1
ATOM 554 C C . GLY A 1 73 ? 6.146 2.974 0.203 1.00 98.88 73 GLY A C 1
ATOM 555 O O . GLY A 1 73 ? 5.204 2.950 -0.590 1.00 98.88 73 GLY A O 1
ATOM 556 N N . VAL A 1 74 ? 6.011 2.756 1.505 1.00 98.94 74 VAL A N 1
ATOM 557 C CA . VAL A 1 74 ? 4.729 2.481 2.154 1.00 98.94 74 VAL A CA 1
ATOM 558 C C . VAL A 1 74 ? 4.617 3.358 3.389 1.00 98.94 74 VAL A C 1
ATOM 560 O O . VAL A 1 74 ? 5.525 3.355 4.213 1.00 98.94 74 VAL A O 1
ATOM 563 N N . ARG A 1 75 ? 3.511 4.091 3.511 1.00 98.94 75 ARG A N 1
ATOM 564 C CA . ARG A 1 75 ? 3.217 4.979 4.642 1.00 98.94 75 ARG A CA 1
ATOM 565 C C . ARG A 1 75 ? 1.823 4.709 5.191 1.00 98.94 75 ARG A C 1
ATOM 567 O O . ARG A 1 75 ? 0.923 4.388 4.412 1.00 98.94 75 ARG A O 1
ATOM 574 N N . MET A 1 76 ? 1.636 4.896 6.492 1.00 98.88 76 MET A N 1
ATOM 575 C CA . MET A 1 76 ? 0.346 4.809 7.168 1.00 98.88 76 MET A CA 1
ATOM 576 C C . MET A 1 76 ? 0.248 5.913 8.224 1.00 98.88 76 MET A C 1
ATOM 578 O O . MET A 1 76 ? 1.142 6.053 9.049 1.00 98.88 76 MET A O 1
ATOM 582 N N . ILE A 1 77 ? -0.822 6.708 8.172 1.00 98.88 77 ILE A N 1
ATOM 583 C CA . ILE A 1 77 ? -1.081 7.803 9.117 1.00 98.88 77 ILE A CA 1
ATOM 584 C C . ILE A 1 77 ? -2.485 7.639 9.698 1.00 98.88 77 ILE A C 1
ATOM 586 O O . ILE A 1 77 ? -3.432 7.375 8.953 1.00 98.88 77 ILE A O 1
ATOM 590 N N . SER A 1 78 ? -2.633 7.843 11.003 1.00 98.81 78 SER A N 1
ATOM 591 C CA . SER A 1 78 ? -3.919 7.869 11.709 1.00 98.81 78 SER A CA 1
ATOM 592 C C . SER A 1 78 ? -3.895 9.003 12.738 1.00 98.81 78 SER A C 1
ATOM 594 O O . SER A 1 78 ? -2.906 9.077 13.452 1.00 98.81 78 SER A O 1
ATOM 596 N N . PRO A 1 79 ? -4.948 9.836 12.878 1.00 98.81 79 PRO A N 1
ATOM 597 C CA . PRO A 1 79 ? -6.206 9.827 12.126 1.00 98.81 79 PRO A CA 1
ATOM 598 C C . PRO A 1 79 ? -6.136 10.685 10.845 1.00 98.81 79 PRO A C 1
ATOM 600 O O . PRO A 1 79 ? -5.112 11.305 10.548 1.00 98.81 79 PRO A O 1
ATOM 603 N N . THR A 1 80 ? -7.220 10.741 10.065 1.00 98.62 80 THR A N 1
ATOM 604 C CA . THR A 1 80 ? -7.285 11.470 8.776 1.00 98.62 80 THR A CA 1
ATOM 605 C C . THR A 1 80 ? -8.002 12.818 8.824 1.00 98.62 80 THR A C 1
ATOM 607 O O . THR A 1 80 ? -7.806 13.624 7.918 1.00 98.62 80 THR A O 1
ATOM 610 N N . GLY A 1 81 ? -8.857 13.065 9.820 1.00 97.81 81 GLY A N 1
ATOM 611 C CA . GLY A 1 81 ? -9.810 14.181 9.810 1.00 97.81 81 GLY A CA 1
ATOM 612 C C . GLY A 1 81 ? -9.163 15.562 9.696 1.00 97.81 81 GLY A C 1
ATOM 613 O O . GLY A 1 81 ? -9.631 16.400 8.931 1.00 97.81 81 GLY A O 1
ATOM 614 N N . GLU A 1 82 ? -8.035 15.778 10.372 1.00 97.75 82 GLU A N 1
ATOM 615 C CA . GLU A 1 82 ? -7.272 17.034 10.309 1.00 97.75 82 GLU A CA 1
ATOM 616 C C . GLU A 1 82 ? -6.309 17.108 9.111 1.00 97.75 82 GLU A C 1
ATOM 618 O O . GLU A 1 82 ? -5.638 18.122 8.923 1.00 97.75 82 GLU A O 1
ATOM 623 N N . ILE A 1 83 ? -6.214 16.040 8.310 1.00 97.44 83 ILE A N 1
ATOM 624 C CA . ILE A 1 83 ? -5.361 15.978 7.116 1.00 97.44 83 ILE A CA 1
ATOM 625 C C . ILE A 1 83 ? -6.180 16.334 5.880 1.00 97.44 83 ILE A C 1
ATOM 627 O O . ILE A 1 83 ? -5.800 17.231 5.135 1.00 97.44 83 ILE A O 1
ATOM 631 N N . GLY A 1 84 ? -7.292 15.635 5.653 1.00 95.00 84 GLY A N 1
ATOM 632 C CA . GLY A 1 84 ? -8.135 15.842 4.480 1.00 95.00 84 GLY A CA 1
ATOM 633 C C . GLY A 1 84 ? -8.954 14.613 4.098 1.00 95.00 84 GLY A C 1
ATOM 634 O O . GLY A 1 84 ? -8.719 13.501 4.572 1.00 95.00 84 GLY A O 1
ATOM 635 N N . GLU A 1 85 ? -9.922 14.830 3.212 1.00 96.56 85 GLU A N 1
ATOM 636 C CA . GLU A 1 85 ? -10.776 13.782 2.645 1.00 96.56 85 GLU A CA 1
ATOM 637 C C . GLU A 1 85 ? -10.166 13.194 1.352 1.00 96.56 85 GLU A C 1
ATOM 639 O O . GLU A 1 85 ? -9.300 13.833 0.745 1.00 96.56 85 GLU A O 1
ATOM 644 N N . PRO A 1 86 ? -10.599 11.991 0.923 1.00 97.31 86 PRO A N 1
ATOM 645 C CA . PRO A 1 86 ? -10.125 11.361 -0.308 1.00 97.31 86 PRO A CA 1
ATOM 646 C C . PRO A 1 86 ? -10.383 12.223 -1.551 1.00 97.31 86 PRO A C 1
ATOM 648 O O . PRO A 1 86 ? -11.442 12.843 -1.677 1.00 97.31 86 PRO A O 1
ATOM 651 N N . GLY A 1 87 ? -9.432 12.217 -2.484 1.00 94.81 87 GLY A N 1
ATOM 652 C CA . GLY A 1 87 ? -9.553 12.847 -3.797 1.00 94.81 87 GLY A CA 1
ATOM 653 C C . GLY A 1 87 ? -9.864 11.860 -4.926 1.00 94.81 87 GLY A C 1
ATOM 654 O O . GLY A 1 87 ? -10.060 10.660 -4.719 1.00 94.81 87 GLY A O 1
ATOM 655 N N . ASP A 1 88 ? -9.881 12.377 -6.156 1.00 94.19 88 ASP A N 1
ATOM 656 C CA . ASP A 1 88 ? -10.065 11.562 -7.358 1.00 94.19 88 ASP A CA 1
ATOM 657 C C . ASP A 1 88 ? -8.934 10.533 -7.508 1.00 94.19 88 ASP A C 1
ATOM 659 O O . ASP A 1 88 ? -7.752 10.877 -7.521 1.00 94.19 88 ASP A O 1
ATOM 663 N N . GLY A 1 89 ? -9.309 9.262 -7.667 1.00 92.50 89 GLY A N 1
ATOM 664 C CA . GLY A 1 89 ? -8.372 8.147 -7.830 1.00 92.50 89 GLY A CA 1
ATOM 665 C C . GLY A 1 89 ? -7.916 7.488 -6.526 1.00 92.50 89 GLY A C 1
ATOM 666 O O . GLY A 1 89 ? -7.277 6.437 -6.591 1.00 92.50 89 GLY A O 1
ATOM 667 N N . ASP A 1 90 ? -8.274 8.036 -5.361 1.00 97.25 90 ASP A N 1
ATOM 668 C CA . ASP A 1 90 ? -7.995 7.394 -4.077 1.00 97.25 90 ASP A CA 1
ATOM 669 C C . ASP A 1 90 ? -8.928 6.196 -3.835 1.00 97.25 90 ASP A C 1
ATOM 671 O O . ASP A 1 90 ? -10.122 6.208 -4.152 1.00 97.25 90 ASP A O 1
ATOM 675 N N . LEU A 1 91 ? -8.384 5.139 -3.231 1.00 97.88 91 LEU A N 1
ATOM 676 C CA . LEU A 1 91 ? -9.164 3.990 -2.786 1.00 97.88 91 LEU A CA 1
ATOM 677 C C . LEU A 1 91 ? -9.842 4.330 -1.457 1.00 97.88 91 LEU A C 1
ATOM 679 O O . LEU A 1 91 ? -9.200 4.829 -0.536 1.00 97.88 91 LEU A O 1
ATOM 683 N N . VAL A 1 92 ? -11.129 4.014 -1.318 1.00 98.38 92 VAL A N 1
ATOM 684 C CA . VAL A 1 92 ? -11.894 4.328 -0.101 1.00 98.38 92 VAL A CA 1
ATOM 685 C C . VAL A 1 92 ? -12.684 3.109 0.351 1.00 98.38 92 VAL A C 1
ATOM 687 O O . VAL A 1 92 ? -13.531 2.602 -0.393 1.00 98.38 92 VAL A O 1
ATOM 690 N N . SER A 1 93 ? -12.426 2.650 1.576 1.00 98.00 93 SER A N 1
ATOM 691 C CA . SER A 1 93 ? -13.164 1.533 2.166 1.00 98.00 93 SER A CA 1
ATOM 692 C C . SER A 1 93 ? -14.596 1.932 2.523 1.00 98.00 93 SER A C 1
ATOM 694 O O . SER A 1 93 ? -14.888 3.092 2.823 1.00 98.00 93 SER A O 1
ATOM 696 N N . ASP A 1 94 ? -15.509 0.963 2.545 1.00 97.56 94 ASP A N 1
ATOM 697 C CA . ASP A 1 94 ? -16.901 1.239 2.912 1.00 97.56 94 ASP A CA 1
ATOM 698 C C . ASP A 1 94 ? -17.037 1.669 4.379 1.00 97.56 94 ASP A C 1
ATOM 700 O O . ASP A 1 94 ? -17.877 2.506 4.703 1.00 97.56 94 ASP A O 1
ATOM 704 N N . ALA A 1 95 ? -16.153 1.176 5.255 1.00 98.12 95 ALA A N 1
ATOM 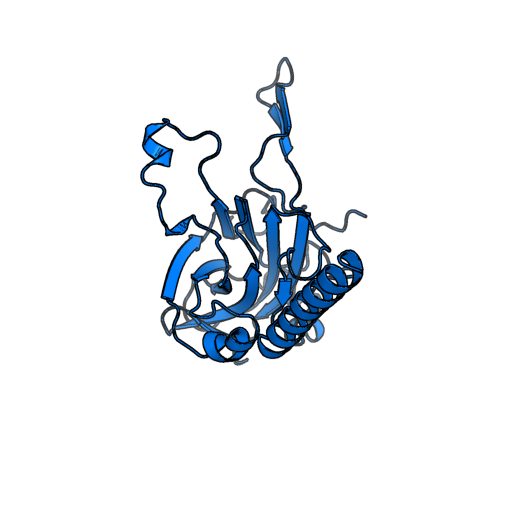705 C CA . ALA A 1 95 ? -16.083 1.618 6.645 1.00 98.12 95 ALA A CA 1
ATOM 706 C C . ALA A 1 95 ? -15.730 3.110 6.750 1.00 98.12 95 ALA A C 1
ATOM 708 O O . ALA A 1 95 ? -16.313 3.819 7.565 1.00 98.12 95 ALA A O 1
ATOM 709 N N . PHE A 1 96 ? -14.817 3.602 5.905 1.00 98.56 96 PHE A N 1
ATOM 710 C CA . PHE A 1 96 ? -14.458 5.019 5.875 1.00 98.56 96 PHE A CA 1
ATOM 711 C C . PHE A 1 96 ? -15.591 5.890 5.324 1.00 98.56 96 PHE A C 1
ATOM 713 O O . PHE A 1 96 ? -15.857 6.957 5.873 1.00 98.56 96 PHE A O 1
ATOM 720 N N . LYS A 1 97 ? -16.292 5.427 4.278 1.00 98.25 97 LYS A N 1
ATOM 721 C CA . LYS A 1 97 ? -17.478 6.121 3.736 1.00 98.25 97 LYS A CA 1
ATOM 722 C C . LYS A 1 97 ? -18.596 6.243 4.773 1.00 98.25 97 LYS A C 1
ATOM 724 O O . LYS A 1 97 ? -19.311 7.238 4.776 1.00 98.25 97 LYS A O 1
ATOM 729 N N . ALA A 1 98 ? -18.752 5.232 5.627 1.00 98.19 98 ALA A N 1
ATOM 730 C CA . ALA A 1 98 ? -19.767 5.210 6.676 1.00 98.19 98 ALA A CA 1
ATOM 731 C C . ALA A 1 98 ? -19.389 6.030 7.923 1.00 98.19 98 ALA A C 1
ATOM 733 O O . ALA A 1 98 ? -20.279 6.373 8.699 1.00 98.19 98 ALA A O 1
ATOM 734 N N . ALA A 1 99 ? -18.101 6.315 8.133 1.00 98.31 99 ALA A N 1
ATOM 735 C CA . ALA A 1 99 ? -17.622 7.052 9.297 1.00 98.31 99 ALA A CA 1
ATOM 736 C C . ALA A 1 99 ? -17.952 8.550 9.201 1.00 98.31 99 ALA A C 1
ATOM 738 O O . ALA A 1 99 ? -17.810 9.173 8.144 1.00 98.31 99 ALA A O 1
ATOM 739 N N . THR A 1 100 ? -18.344 9.151 10.323 1.00 98.31 100 THR A N 1
ATOM 740 C CA . THR A 1 100 ? -18.601 10.596 10.402 1.00 98.31 100 THR A CA 1
ATOM 741 C C . THR A 1 100 ? -17.296 11.405 10.471 1.00 98.31 100 THR A C 1
ATOM 743 O O . THR A 1 100 ? -16.250 10.865 10.840 1.00 98.31 100 THR A O 1
ATOM 746 N N . PRO A 1 101 ? -17.322 12.722 10.181 1.00 98.25 101 PRO A N 1
ATOM 747 C CA . PRO A 1 101 ? -16.151 13.584 10.370 1.00 98.25 101 PRO A CA 1
ATOM 748 C C . PRO A 1 101 ? -15.576 13.541 11.798 1.00 98.25 101 PRO A C 1
ATOM 750 O O . PRO A 1 101 ? -14.361 13.561 11.973 1.00 98.25 101 PRO A O 1
ATOM 753 N N . GLU A 1 102 ? -16.430 13.411 12.819 1.00 98.25 102 GLU A N 1
ATOM 754 C CA . GLU A 1 102 ? -16.013 13.277 14.223 1.00 98.25 102 GLU A CA 1
ATOM 755 C C . GLU A 1 102 ? -15.315 11.933 14.484 1.00 98.25 102 GLU A C 1
ATOM 757 O O . GLU A 1 102 ? -14.298 11.857 15.176 1.00 98.25 102 GLU A O 1
ATOM 762 N N . GLU A 1 103 ? -15.828 10.850 13.897 1.00 98.31 103 GLU A N 1
ATOM 763 C CA . GLU A 1 103 ? -15.228 9.524 14.030 1.00 98.31 103 GLU A CA 1
ATOM 764 C C . GLU A 1 103 ? -13.859 9.425 13.355 1.00 98.31 103 GLU A C 1
ATOM 766 O O . GLU A 1 103 ? -13.039 8.621 13.801 1.00 98.31 103 GLU A O 1
ATOM 771 N N . LYS A 1 104 ? -13.624 10.221 12.304 1.00 98.69 104 LYS A N 1
ATOM 772 C CA . LYS A 1 104 ? -12.369 10.278 11.541 1.00 98.69 104 LYS A CA 1
ATOM 773 C C . LYS A 1 104 ? -11.321 11.232 12.125 1.00 98.69 104 LYS A C 1
ATOM 775 O O . LYS A 1 104 ? -10.228 11.291 11.564 1.00 98.69 104 LYS A O 1
ATOM 780 N N . SER A 1 105 ? -11.645 11.982 13.173 1.00 98.62 105 SER A N 1
ATOM 781 C CA . SER A 1 105 ? -10.791 13.025 13.758 1.00 98.62 105 SER A CA 1
ATOM 782 C C . SER A 1 105 ? -10.325 12.643 15.165 1.00 98.62 105 SER A C 1
ATOM 784 O O . SER A 1 105 ? -10.808 11.674 15.762 1.00 98.62 105 SER A O 1
ATOM 786 N N . MET A 1 106 ? -9.410 13.425 15.735 1.00 98.38 106 MET A N 1
ATOM 787 C CA . MET A 1 106 ? -9.064 13.337 17.152 1.00 98.38 106 MET A CA 1
ATOM 788 C C . MET A 1 106 ? -10.320 13.464 18.038 1.00 98.38 106 MET A C 1
ATOM 790 O O . MET A 1 106 ? -11.213 14.254 17.730 1.00 98.38 106 MET A O 1
ATOM 794 N N . PRO A 1 107 ? -10.413 12.706 19.149 1.00 98.19 107 PRO A N 1
ATOM 795 C CA . PRO A 1 107 ? -9.372 11.862 19.747 1.00 98.19 107 PRO A CA 1
ATOM 796 C C . PRO A 1 107 ? -9.350 10.408 19.227 1.00 98.19 107 PRO A C 1
ATOM 798 O O . PRO A 1 107 ? -8.757 9.543 19.871 1.00 98.19 107 PRO A O 1
ATOM 801 N N . HIS A 1 108 ? -10.007 10.097 18.104 1.00 98.50 108 HIS A N 1
ATOM 802 C CA . HIS A 1 108 ? -10.156 8.730 17.597 1.00 98.50 108 HIS A CA 1
ATOM 803 C C . HIS A 1 108 ? -9.026 8.323 16.649 1.00 98.50 108 HIS A C 1
ATOM 805 O O . HIS A 1 108 ? -9.142 8.447 15.431 1.00 98.50 108 HIS A O 1
ATOM 811 N N . TRP A 1 109 ? -7.956 7.777 17.212 1.00 98.62 109 TRP A N 1
ATOM 812 C CA . TRP A 1 109 ? -6.789 7.325 16.463 1.00 98.62 109 TRP A CA 1
ATOM 813 C C . TRP A 1 109 ? -6.206 6.048 17.068 1.00 98.62 109 TRP A C 1
ATOM 815 O O . TRP A 1 109 ? -6.547 5.645 18.185 1.00 98.62 109 TRP A O 1
ATOM 825 N N . PHE A 1 110 ? -5.313 5.413 16.322 1.00 98.75 110 PHE A N 1
ATOM 826 C CA . PHE A 1 110 ? -4.520 4.294 16.800 1.00 98.75 110 PHE A CA 1
ATOM 827 C C . PHE A 1 110 ? -3.074 4.393 16.323 1.00 98.75 110 PHE A C 1
ATOM 829 O O . PHE A 1 110 ? -2.768 5.051 15.332 1.00 98.75 110 PHE A O 1
ATOM 836 N N . ASP A 1 111 ? -2.218 3.697 17.057 1.00 98.69 111 ASP A N 1
ATOM 837 C CA . ASP A 1 111 ? -0.800 3.510 16.783 1.00 98.69 111 ASP A CA 1
ATOM 838 C C . ASP A 1 111 ? -0.609 2.549 15.591 1.00 98.69 111 ASP A C 1
ATOM 840 O O . ASP A 1 111 ? -1.076 1.394 15.627 1.00 98.69 111 ASP A O 1
ATOM 844 N N . THR A 1 112 ? -0.043 3.069 14.499 1.00 98.88 112 THR A N 1
ATOM 845 C CA . THR A 1 112 ? -0.011 2.396 13.193 1.00 98.88 112 THR A CA 1
ATOM 846 C C . THR A 1 112 ? 1.141 1.407 13.090 1.00 98.88 112 THR A C 1
ATOM 848 O O . THR A 1 112 ? 2.119 1.495 13.810 1.00 98.88 112 THR A O 1
ATOM 851 N N . TRP A 1 113 ? 1.012 0.417 12.209 1.00 98.88 113 TRP A N 1
ATOM 852 C CA . TRP A 1 113 ? 2.097 -0.513 11.913 1.00 98.88 113 TRP A CA 1
ATOM 853 C C . TRP A 1 113 ? 1.976 -1.003 10.475 1.00 98.88 113 TRP A C 1
ATOM 855 O O . TRP A 1 113 ? 0.884 -1.358 10.013 1.00 98.88 113 TRP A O 1
ATOM 865 N N . ILE A 1 114 ? 3.100 -1.103 9.771 1.00 98.88 114 ILE A N 1
ATOM 866 C CA . ILE A 1 114 ? 3.166 -1.646 8.410 1.00 98.88 114 ILE A CA 1
ATOM 867 C C . ILE A 1 114 ? 3.942 -2.960 8.410 1.00 98.88 114 ILE A C 1
ATOM 869 O O . ILE A 1 114 ? 5.001 -3.067 9.019 1.00 98.88 114 ILE A O 1
ATOM 873 N N . ARG A 1 115 ? 3.453 -3.947 7.652 1.00 98.88 115 ARG A N 1
ATOM 874 C CA . ARG A 1 115 ? 4.230 -5.136 7.267 1.00 98.88 115 ARG A CA 1
ATOM 875 C C . ARG A 1 115 ? 4.175 -5.357 5.764 1.00 98.88 115 ARG A C 1
ATOM 877 O O . ARG A 1 115 ? 3.085 -5.377 5.191 1.00 98.88 115 ARG A O 1
ATOM 884 N N . VAL A 1 116 ? 5.322 -5.612 5.136 1.00 98.94 116 VAL A N 1
ATOM 885 C CA . VAL A 1 116 ? 5.389 -5.972 3.709 1.00 98.94 116 VAL A CA 1
ATOM 886 C C . VAL A 1 116 ? 5.863 -7.411 3.541 1.00 98.94 116 VAL A C 1
ATOM 888 O O . VAL A 1 116 ? 6.894 -7.821 4.080 1.00 98.94 116 VAL A O 1
ATOM 891 N N . GLU A 1 117 ? 5.119 -8.186 2.757 1.00 98.88 117 GLU A N 1
ATOM 892 C CA . GLU A 1 117 ? 5.366 -9.608 2.540 1.00 98.88 117 GLU A CA 1
ATOM 893 C C . GLU A 1 117 ? 5.366 -9.968 1.053 1.00 98.88 117 GLU A C 1
ATOM 895 O O . GLU A 1 117 ? 4.571 -9.462 0.260 1.00 98.88 117 GLU A O 1
ATOM 900 N N . ARG A 1 118 ? 6.240 -10.903 0.681 1.00 98.88 118 ARG A N 1
ATOM 901 C CA . ARG A 1 118 ? 6.228 -11.574 -0.619 1.00 98.88 118 ARG A CA 1
ATOM 902 C C . ARG A 1 118 ? 5.267 -12.758 -0.574 1.00 98.88 118 ARG A C 1
ATOM 904 O O . ARG A 1 118 ? 5.366 -13.613 0.312 1.00 98.88 118 ARG A O 1
ATOM 911 N N . MET A 1 119 ? 4.396 -12.841 -1.570 1.00 98.88 119 MET A N 1
ATOM 912 C CA . MET A 1 119 ? 3.438 -13.929 -1.753 1.00 98.88 119 MET A CA 1
ATOM 913 C C . MET A 1 119 ? 3.954 -14.949 -2.779 1.00 98.88 119 MET A C 1
ATOM 915 O O . MET A 1 119 ? 4.978 -14.744 -3.426 1.00 98.88 119 MET A O 1
ATOM 919 N N . SER A 1 120 ? 3.252 -16.073 -2.928 1.00 98.75 120 SER A N 1
ATOM 920 C CA . SER A 1 120 ? 3.700 -17.193 -3.767 1.00 98.75 120 SER A CA 1
ATOM 921 C C . SER A 1 120 ? 3.419 -17.047 -5.266 1.00 98.75 120 SER A C 1
ATOM 923 O O . SER 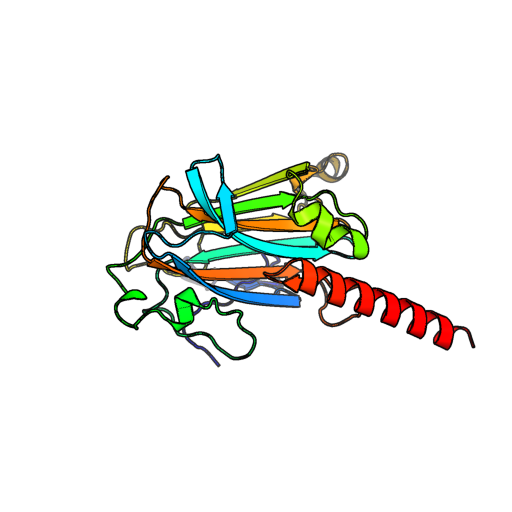A 1 120 ? 3.952 -17.831 -6.047 1.00 98.75 120 SER A O 1
ATOM 925 N N . ALA A 1 121 ? 2.599 -16.078 -5.688 1.00 98.75 121 ALA A N 1
ATOM 926 C CA . ALA A 1 121 ? 2.279 -15.891 -7.101 1.00 98.75 121 ALA A CA 1
ATOM 927 C C . ALA A 1 121 ? 3.466 -15.302 -7.872 1.00 98.75 121 ALA A C 1
ATOM 929 O O . ALA A 1 121 ? 3.983 -14.236 -7.530 1.00 98.75 121 ALA A O 1
ATOM 930 N N . ILE A 1 122 ? 3.828 -15.986 -8.957 1.00 98.75 122 ILE A N 1
ATOM 931 C CA . ILE A 1 122 ? 4.837 -15.556 -9.940 1.00 98.75 122 ILE A CA 1
ATOM 932 C C . ILE A 1 122 ? 4.237 -15.348 -11.340 1.00 98.75 122 ILE A C 1
ATOM 934 O O . ILE A 1 122 ? 4.940 -14.930 -12.262 1.00 98.75 122 ILE A O 1
ATOM 938 N N . MET A 1 123 ? 2.935 -15.607 -11.493 1.00 98.81 123 MET A N 1
ATOM 939 C CA . MET A 1 123 ? 2.135 -15.355 -12.695 1.00 98.81 123 MET A CA 1
ATOM 940 C C . MET A 1 123 ? 0.833 -14.618 -12.330 1.00 98.81 123 MET A C 1
ATOM 942 O O . MET A 1 123 ? 0.333 -14.823 -11.218 1.00 98.81 123 MET A O 1
ATOM 946 N N . PRO A 1 124 ? 0.260 -13.797 -13.237 1.00 98.81 124 PRO A N 1
ATOM 947 C CA . PRO A 1 124 ? -0.957 -13.034 -12.956 1.00 98.81 124 PRO A CA 1
ATOM 948 C C . PRO A 1 124 ? -2.147 -13.896 -12.523 1.00 98.81 124 PRO A C 1
ATOM 950 O O . PRO A 1 124 ? -2.839 -13.572 -11.565 1.00 98.81 124 PRO A O 1
ATOM 953 N N . ASP A 1 125 ? -2.355 -15.036 -13.177 1.00 98.62 125 ASP A N 1
ATOM 954 C CA . ASP A 1 125 ? -3.454 -15.978 -12.926 1.00 98.62 125 ASP A CA 1
ATOM 955 C C . ASP A 1 125 ? -3.354 -16.732 -11.588 1.00 98.62 125 ASP A C 1
ATOM 957 O O . ASP A 1 125 ? -4.282 -17.438 -11.189 1.00 98.62 125 ASP A O 1
ATOM 961 N N . GLN A 1 126 ? -2.244 -16.563 -10.866 1.00 98.81 126 GLN A N 1
ATOM 962 C CA . GLN A 1 126 ? -2.020 -17.142 -9.544 1.00 98.81 126 GLN A CA 1
ATOM 963 C C . GLN A 1 126 ? -2.341 -16.166 -8.407 1.00 98.81 126 GLN A C 1
ATOM 965 O O . GLN A 1 126 ? -2.335 -16.584 -7.246 1.00 98.81 126 GLN A O 1
ATOM 970 N N . ILE A 1 127 ? -2.603 -14.887 -8.701 1.00 98.88 127 ILE A N 1
ATOM 971 C CA . ILE A 1 127 ? -2.715 -13.818 -7.697 1.00 98.88 127 ILE A CA 1
ATOM 972 C C . ILE A 1 127 ? -3.800 -14.127 -6.656 1.00 98.88 127 ILE A C 1
ATOM 974 O O . ILE A 1 127 ? -3.506 -14.155 -5.459 1.00 98.88 127 ILE A O 1
ATOM 978 N N . ALA A 1 128 ? -5.023 -14.449 -7.085 1.00 98.62 128 ALA A N 1
ATOM 979 C CA . ALA A 1 128 ? -6.137 -14.730 -6.177 1.00 98.62 128 ALA A CA 1
ATOM 980 C C . ALA A 1 128 ? -5.897 -15.990 -5.326 1.00 98.62 128 ALA A C 1
ATOM 982 O O . ALA A 1 128 ? -6.310 -16.063 -4.166 1.00 98.62 128 ALA A O 1
ATOM 983 N N . LYS A 1 129 ? -5.189 -16.985 -5.878 1.00 98.56 129 LYS A N 1
ATOM 984 C CA . LYS A 1 129 ? -4.788 -18.192 -5.142 1.00 98.56 129 LYS A CA 1
ATOM 985 C C . LYS A 1 129 ? -3.732 -17.866 -4.084 1.00 98.56 129 LYS A C 1
ATOM 987 O O . LYS A 1 129 ? -3.855 -18.307 -2.943 1.00 98.56 129 LYS A O 1
ATOM 992 N N . ALA A 1 130 ? -2.705 -17.103 -4.448 1.00 98.62 130 ALA A N 1
ATOM 993 C CA . ALA A 1 130 ? -1.614 -16.743 -3.548 1.00 98.62 130 ALA A CA 1
ATOM 994 C C . ALA A 1 130 ? -2.058 -15.799 -2.424 1.00 98.62 130 ALA A C 1
ATOM 996 O O . ALA A 1 130 ? -1.536 -15.901 -1.318 1.00 98.62 130 ALA A O 1
ATOM 997 N N . ALA A 1 131 ? -3.056 -14.943 -2.666 1.00 98.25 131 ALA A N 1
ATOM 998 C CA . ALA A 1 131 ? -3.644 -14.077 -1.644 1.00 98.25 131 ALA A CA 1
ATOM 999 C C . ALA A 1 131 ? -4.277 -14.853 -0.470 1.00 98.25 131 ALA A C 1
ATOM 1001 O O . ALA A 1 131 ? -4.326 -14.338 0.645 1.00 98.25 131 ALA A O 1
ATOM 1002 N N . LYS A 1 132 ? -4.720 -16.095 -0.715 1.00 96.88 132 LYS A N 1
ATOM 1003 C CA . LYS A 1 132 ? -5.314 -17.011 0.280 1.00 96.88 132 LYS A CA 1
ATOM 1004 C C . LYS A 1 132 ? -4.273 -17.927 0.937 1.00 96.88 132 LYS A C 1
ATOM 1006 O O . LYS A 1 132 ? -4.586 -18.634 1.892 1.00 96.88 132 LYS A O 1
ATOM 1011 N N . ALA A 1 133 ? -3.049 -17.952 0.411 1.00 97.06 133 ALA A N 1
ATOM 1012 C CA . ALA A 1 133 ? -1.955 -18.765 0.923 1.00 97.06 133 ALA A CA 1
ATOM 1013 C C . ALA A 1 133 ? -1.153 -18.016 1.999 1.00 97.06 133 ALA A C 1
ATOM 1015 O O . ALA A 1 133 ? -1.283 -16.807 2.190 1.00 97.06 133 ALA A O 1
ATOM 1016 N N . LYS A 1 134 ? -0.286 -18.748 2.706 1.00 97.31 134 LYS A N 1
ATOM 1017 C CA . LYS A 1 134 ? 0.658 -18.137 3.646 1.00 97.31 134 LYS A CA 1
A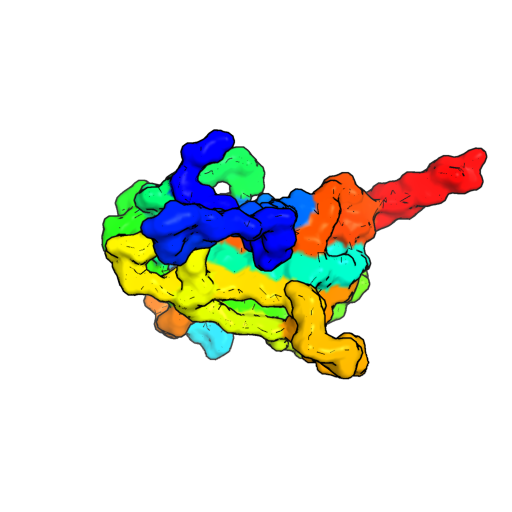TOM 1018 C C . LYS A 1 134 ? 1.704 -17.294 2.892 1.00 97.31 134 LYS A C 1
ATOM 1020 O O . LYS A 1 134 ? 2.103 -17.687 1.792 1.00 97.31 134 LYS A O 1
ATOM 1025 N N . PRO A 1 135 ? 2.183 -16.188 3.489 1.00 98.25 135 PRO A N 1
ATOM 1026 C CA . PRO A 1 135 ? 3.345 -15.453 2.999 1.00 98.25 135 PRO A CA 1
ATOM 1027 C C . PRO A 1 135 ? 4.565 -16.353 2.799 1.00 98.25 135 PRO A C 1
ATOM 1029 O O . PRO A 1 135 ? 4.790 -17.288 3.568 1.00 98.25 135 PRO A O 1
ATOM 1032 N N . VAL A 1 136 ? 5.366 -16.048 1.780 1.00 98.62 136 VAL A N 1
ATOM 1033 C CA . VAL A 1 136 ? 6.619 -16.760 1.482 1.00 98.62 136 VAL A CA 1
ATOM 1034 C C . VAL A 1 136 ? 7.787 -16.140 2.243 1.00 98.62 136 VAL A C 1
ATOM 1036 O O . VAL A 1 136 ? 8.656 -16.851 2.739 1.00 98.62 136 VAL A O 1
ATOM 1039 N N . GLN A 1 137 ? 7.818 -14.810 2.334 1.00 98.75 137 GLN A N 1
ATOM 1040 C CA . GLN A 1 137 ? 8.906 -14.077 2.973 1.00 98.75 137 GLN A CA 1
ATOM 1041 C C . GLN A 1 137 ? 8.394 -12.744 3.514 1.00 98.75 137 GLN A C 1
ATOM 1043 O O . GLN A 1 137 ? 7.761 -11.983 2.785 1.00 98.75 137 GLN A O 1
ATOM 1048 N N . LYS A 1 138 ? 8.729 -12.430 4.767 1.00 98.75 138 LYS A N 1
ATOM 1049 C CA . LYS A 1 138 ? 8.582 -11.079 5.314 1.00 98.75 138 LYS A CA 1
ATOM 1050 C C . LYS A 1 138 ? 9.754 -10.213 4.852 1.00 98.75 138 LYS A C 1
ATOM 1052 O O . LYS A 1 138 ? 10.907 -10.615 5.029 1.00 98.75 138 LYS A O 1
ATOM 1057 N N . LEU A 1 139 ? 9.456 -9.066 4.251 1.00 98.81 139 LEU A N 1
ATOM 1058 C CA . LEU A 1 139 ? 10.461 -8.157 3.700 1.00 98.81 139 LEU A CA 1
ATOM 1059 C C . LEU A 1 139 ? 10.840 -7.084 4.710 1.00 98.81 139 LEU A C 1
ATOM 1061 O O . LEU A 1 139 ? 12.029 -6.881 4.936 1.00 98.81 139 LEU A O 1
ATOM 1065 N N . ASP A 1 140 ? 9.843 -6.459 5.336 1.00 98.75 140 ASP A N 1
ATOM 1066 C CA . ASP A 1 140 ? 10.071 -5.422 6.338 1.00 98.75 140 ASP A CA 1
ATOM 1067 C C . ASP A 1 1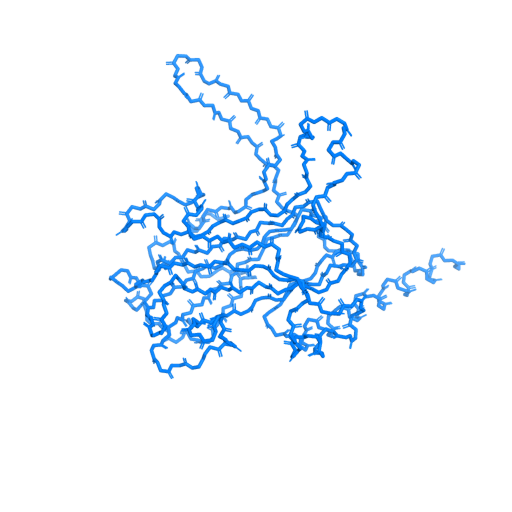40 ? 8.858 -5.224 7.262 1.00 98.75 140 ASP A C 1
ATOM 1069 O O . ASP A 1 140 ? 7.744 -5.653 6.931 1.00 98.75 140 ASP A O 1
ATOM 1073 N N . ASP A 1 141 ? 9.101 -4.573 8.398 1.00 98.50 141 ASP A N 1
ATOM 1074 C CA . ASP A 1 141 ? 8.103 -4.035 9.328 1.00 98.50 141 ASP A CA 1
ATOM 1075 C C . ASP A 1 141 ? 8.503 -2.601 9.707 1.00 98.50 141 ASP A C 1
ATOM 1077 O O . ASP A 1 141 ? 9.694 -2.328 9.847 1.00 98.50 141 ASP A O 1
ATOM 1081 N N . ASP A 1 142 ? 7.529 -1.720 9.926 1.00 98.75 142 ASP A N 1
ATOM 1082 C CA . ASP A 1 142 ? 7.772 -0.384 10.480 1.00 98.75 142 ASP A CA 1
ATOM 1083 C C . ASP A 1 142 ? 6.652 0.043 11.441 1.00 98.75 142 ASP A C 1
ATOM 1085 O O . ASP A 1 142 ? 5.495 -0.346 11.250 1.00 98.75 142 ASP A O 1
ATOM 1089 N N . ASP A 1 143 ? 7.037 0.811 12.462 1.00 96.88 143 ASP A N 1
ATOM 1090 C CA . ASP A 1 143 ? 6.213 1.269 13.590 1.00 96.88 143 ASP A CA 1
ATOM 1091 C C . ASP A 1 143 ? 6.083 2.805 13.536 1.00 96.88 143 ASP A C 1
ATOM 1093 O O . ASP A 1 143 ? 5.100 3.332 13.018 1.00 96.88 143 ASP A O 1
ATOM 1097 N N . ASP A 1 144 ? 7.160 3.513 13.900 1.00 97.81 144 ASP A N 1
ATOM 1098 C CA . ASP A 1 144 ? 7.207 4.972 14.091 1.00 97.81 144 ASP A CA 1
ATOM 1099 C C . ASP A 1 144 ? 8.081 5.700 13.043 1.00 97.81 144 ASP A C 1
ATOM 1101 O O . ASP A 1 144 ? 8.755 6.692 13.345 1.00 97.81 144 ASP A O 1
ATOM 1105 N N . GLY A 1 145 ? 8.176 5.165 11.823 1.00 98.31 145 GLY A N 1
ATOM 1106 C CA . GLY A 1 145 ? 9.148 5.618 10.826 1.00 98.31 145 GLY A CA 1
ATOM 1107 C C . GLY A 1 145 ? 8.793 6.899 10.063 1.00 98.31 145 GLY A C 1
ATOM 1108 O O . GLY A 1 145 ? 9.651 7.413 9.338 1.00 98.31 145 GLY A O 1
ATOM 1109 N N . ASP A 1 146 ? 7.556 7.411 10.139 1.00 98.50 146 ASP A N 1
ATOM 1110 C CA . ASP A 1 146 ? 7.125 8.515 9.270 1.00 98.50 146 ASP A CA 1
ATOM 1111 C C . ASP A 1 146 ? 7.777 9.853 9.620 1.00 98.50 146 ASP A C 1
ATOM 1113 O O . ASP A 1 146 ? 7.607 10.427 10.696 1.00 98.50 146 ASP A O 1
ATOM 1117 N N . ASP A 1 147 ? 8.477 10.390 8.625 1.00 96.75 147 ASP A N 1
ATOM 1118 C CA . ASP A 1 147 ? 9.083 11.715 8.625 1.00 96.75 147 ASP A CA 1
ATOM 1119 C C . ASP A 1 147 ? 8.443 12.655 7.589 1.00 96.75 147 ASP A C 1
ATOM 1121 O O . ASP A 1 147 ? 8.868 13.804 7.440 1.00 96.75 147 ASP A O 1
ATOM 1125 N N . THR A 1 148 ? 7.415 12.192 6.864 1.00 97.38 148 THR A N 1
ATOM 1126 C CA . THR A 1 148 ? 6.809 12.948 5.757 1.00 97.38 148 THR A CA 1
ATOM 1127 C C . THR A 1 148 ? 5.635 13.817 6.186 1.00 97.38 148 THR A C 1
ATOM 1129 O O . THR A 1 148 ? 5.390 14.855 5.560 1.00 97.38 148 THR A O 1
ATOM 1132 N N . TYR A 1 149 ? 4.902 13.416 7.227 1.00 97.94 149 TYR A N 1
ATOM 1133 C CA . TYR A 1 149 ? 3.852 14.217 7.841 1.00 97.94 149 TYR A CA 1
ATOM 1134 C C . TYR A 1 149 ? 4.327 14.780 9.179 1.00 97.94 149 TYR A C 1
ATOM 1136 O O . TYR A 1 149 ? 4.862 14.079 10.037 1.00 97.94 149 TYR A O 1
ATOM 1144 N N . LYS A 1 150 ? 4.123 16.085 9.370 1.00 97.94 150 LYS A N 1
ATOM 1145 C CA . LYS A 1 150 ? 4.458 16.755 10.625 1.00 97.94 150 LYS A CA 1
ATOM 1146 C C . LYS A 1 150 ? 3.367 16.463 11.656 1.00 97.94 150 LYS A C 1
ATOM 1148 O O . LYS A 1 150 ? 2.435 17.244 11.810 1.00 97.94 150 LYS A O 1
ATOM 1153 N N . GLU A 1 151 ? 3.486 15.326 12.334 1.00 98.12 151 GLU A N 1
ATOM 1154 C CA . GLU A 1 151 ? 2.539 14.929 13.375 1.00 98.12 151 GLU A CA 1
ATOM 1155 C C . GLU A 1 151 ? 2.721 15.775 14.644 1.00 98.12 151 GLU A C 1
ATOM 1157 O O . GLU A 1 151 ? 3.806 15.815 15.236 1.00 98.12 151 GLU A O 1
ATOM 1162 N N . GLU A 1 152 ? 1.642 16.449 15.039 1.00 98.19 152 GLU A N 1
ATOM 1163 C CA . GLU A 1 152 ? 1.552 17.302 16.234 1.00 98.19 152 GLU A CA 1
ATOM 1164 C C . GLU A 1 152 ? 0.276 17.027 17.051 1.00 98.19 152 GLU A C 1
ATOM 1166 O O . GLU A 1 152 ? 0.089 17.611 18.119 1.00 98.19 152 GLU A O 1
ATOM 1171 N N . ARG A 1 153 ? -0.611 16.140 16.575 1.00 98.06 153 ARG A N 1
ATOM 1172 C CA . ARG A 1 153 ? -1.899 15.833 17.222 1.00 98.06 153 ARG A CA 1
ATOM 1173 C C . ARG A 1 153 ? -1.740 14.813 18.349 1.00 98.06 153 ARG A C 1
ATOM 1175 O O . ARG A 1 153 ? -2.520 14.816 19.299 1.00 98.06 153 ARG A O 1
ATOM 1182 N N . HIS A 1 154 ? -0.734 13.948 18.238 1.00 98.31 154 HIS A N 1
ATOM 1183 C CA . HIS A 1 154 ? -0.329 12.947 19.225 1.00 98.31 154 HIS A CA 1
ATOM 1184 C C . HIS A 1 154 ? 1.165 12.606 19.063 1.00 98.31 154 HIS A C 1
ATOM 1186 O O . HIS A 1 154 ? 1.889 13.266 18.318 1.00 98.31 154 HIS A O 1
ATOM 1192 N N . ASN A 1 155 ? 1.645 11.584 19.780 1.00 98.31 155 ASN A N 1
ATOM 1193 C CA . ASN A 1 155 ? 3.002 11.057 19.609 1.00 98.31 155 ASN A CA 1
ATOM 1194 C C . ASN A 1 155 ? 3.238 10.623 18.154 1.00 98.31 155 ASN A C 1
ATOM 1196 O O . ASN A 1 155 ? 2.313 10.169 17.485 1.00 98.31 155 ASN A O 1
ATOM 1200 N N . LYS A 1 156 ? 4.479 10.734 17.674 1.00 98.50 156 LYS A N 1
ATOM 1201 C CA . LYS A 1 156 ? 4.850 10.428 16.285 1.00 98.50 156 LYS A CA 1
ATOM 1202 C C . LYS A 1 156 ? 4.905 8.915 16.028 1.00 98.50 156 LYS A C 1
ATOM 1204 O O . LYS A 1 156 ? 5.988 8.371 15.882 1.00 98.50 156 LYS A O 1
ATOM 1209 N N . TYR A 1 157 ? 3.736 8.281 15.994 1.00 98.69 157 TYR A N 1
ATOM 1210 C CA . TYR A 1 157 ? 3.545 6.834 15.825 1.00 98.69 157 TYR A CA 1
ATOM 1211 C C . TYR A 1 157 ? 2.969 6.456 14.451 1.00 98.69 157 TYR A C 1
ATOM 1213 O O . TYR A 1 157 ? 2.192 5.513 14.291 1.00 98.69 157 TYR A O 1
ATOM 1221 N N . ASN A 1 158 ? 3.267 7.287 13.451 1.00 98.81 158 ASN A N 1
ATOM 1222 C CA . ASN A 1 158 ? 2.897 7.026 12.067 1.00 98.81 158 ASN A CA 1
ATOM 1223 C C . ASN A 1 158 ? 4.016 6.210 11.406 1.00 98.81 158 ASN A C 1
ATOM 1225 O O . ASN A 1 158 ? 5.193 6.535 11.573 1.00 98.81 158 ASN A O 1
ATOM 1229 N N . SER A 1 159 ? 3.655 5.199 10.618 1.00 98.88 159 SER A N 1
ATOM 1230 C CA . SER A 1 159 ? 4.621 4.283 10.004 1.00 98.88 159 SER A CA 1
ATOM 1231 C C . SER A 1 159 ? 5.052 4.718 8.598 1.00 98.88 159 SER A C 1
ATOM 1233 O O . SER A 1 159 ? 4.238 5.170 7.781 1.00 98.88 159 SER A O 1
ATOM 1235 N N . LEU A 1 160 ? 6.321 4.480 8.266 1.00 98.88 160 LEU A N 1
ATOM 1236 C CA . LEU A 1 160 ? 6.920 4.649 6.944 1.00 98.88 160 LEU A CA 1
ATOM 1237 C C . LEU A 1 160 ? 8.086 3.674 6.729 1.00 98.88 160 LEU A C 1
ATOM 1239 O O . LEU A 1 160 ? 9.145 3.799 7.332 1.00 98.88 160 LEU A O 1
ATOM 1243 N N . THR A 1 161 ? 7.958 2.791 5.741 1.00 98.88 161 THR A N 1
ATOM 1244 C CA . THR A 1 161 ? 9.073 1.963 5.251 1.00 98.88 161 THR A CA 1
ATOM 1245 C C . THR A 1 161 ? 9.387 2.259 3.785 1.00 98.88 161 THR A C 1
ATOM 1247 O O . THR A 1 161 ? 8.511 2.604 2.982 1.00 98.88 161 THR A O 1
ATOM 1250 N N . ARG A 1 162 ? 10.667 2.119 3.421 1.00 98.81 162 ARG A N 1
ATOM 1251 C CA . ARG A 1 162 ? 11.153 2.164 2.037 1.00 98.81 162 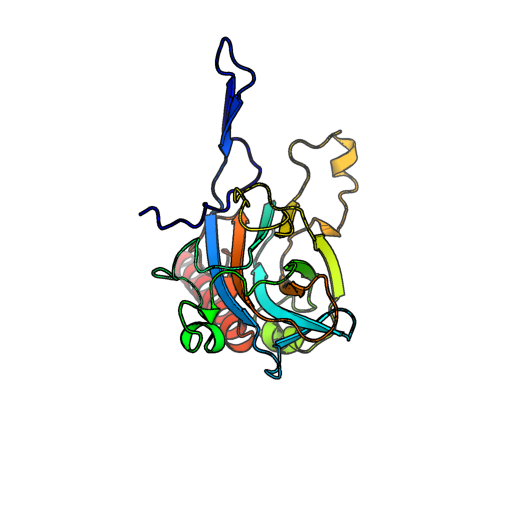ARG A CA 1
ATOM 1252 C C . ARG A 1 162 ? 12.024 0.943 1.753 1.00 98.81 162 ARG A C 1
ATOM 1254 O O . ARG A 1 162 ? 13.183 0.880 2.167 1.00 98.81 162 ARG A O 1
ATOM 1261 N N . ILE A 1 163 ? 11.489 -0.004 0.987 1.00 98.81 163 ILE A N 1
ATOM 1262 C CA . ILE A 1 163 ? 12.211 -1.204 0.555 1.00 98.81 163 ILE A CA 1
ATOM 1263 C C . ILE A 1 163 ? 12.906 -0.887 -0.766 1.00 98.81 163 ILE A C 1
ATOM 1265 O O . ILE A 1 163 ? 12.242 -0.623 -1.768 1.00 98.81 163 ILE A O 1
ATOM 1269 N N . LYS A 1 164 ? 14.243 -0.903 -0.772 1.00 98.56 164 LYS A N 1
ATOM 1270 C CA . LYS A 1 164 ? 15.052 -0.516 -1.935 1.00 98.56 164 LYS A CA 1
ATOM 1271 C C . LYS A 1 164 ? 16.385 -1.238 -2.021 1.00 98.56 164 LYS A C 1
ATOM 1273 O O . LYS A 1 164 ? 16.961 -1.649 -1.009 1.00 98.56 164 LYS A O 1
ATOM 1278 N N . ILE A 1 165 ? 16.919 -1.291 -3.234 1.00 96.69 165 ILE A N 1
ATOM 1279 C CA . ILE A 1 165 ? 18.318 -1.645 -3.488 1.00 96.69 165 ILE A CA 1
ATOM 1280 C C . ILE A 1 165 ? 19.224 -0.492 -2.997 1.00 96.69 165 ILE A C 1
ATOM 1282 O O . ILE A 1 165 ? 18.825 0.672 -3.099 1.00 96.69 165 ILE A O 1
ATOM 1286 N N . PRO A 1 166 ? 20.426 -0.763 -2.444 1.00 96.50 166 PRO A N 1
ATOM 1287 C CA . PRO A 1 166 ? 21.372 0.294 -2.081 1.00 96.50 166 PRO A CA 1
ATOM 1288 C C . PRO A 1 166 ? 21.686 1.226 -3.260 1.00 96.50 166 PRO A C 1
ATOM 1290 O O . PRO A 1 166 ? 22.062 0.760 -4.333 1.00 96.50 166 PRO A O 1
ATOM 1293 N N . ASN A 1 167 ? 21.543 2.538 -3.053 1.00 96.44 167 ASN A N 1
ATOM 1294 C CA . ASN A 1 167 ? 21.838 3.550 -4.064 1.00 96.44 167 ASN A CA 1
ATOM 1295 C C . ASN A 1 167 ? 22.307 4.875 -3.414 1.00 96.44 167 ASN A C 1
ATOM 1297 O O . ASN A 1 167 ? 21.476 5.562 -2.814 1.00 96.44 167 ASN A O 1
ATOM 1301 N N . PRO A 1 168 ? 23.606 5.228 -3.509 1.00 96.44 168 PRO A N 1
ATOM 1302 C CA . PRO A 1 168 ? 24.695 4.348 -3.940 1.00 96.44 168 PRO A CA 1
ATOM 1303 C C . PRO A 1 168 ? 24.903 3.185 -2.944 1.00 96.44 168 PRO A C 1
ATOM 1305 O O . PRO A 1 168 ? 24.472 3.272 -1.788 1.00 96.44 168 PRO A O 1
ATOM 1308 N N . PRO A 1 169 ? 25.541 2.077 -3.355 1.00 96.44 169 PRO A N 1
ATOM 1309 C CA . PRO A 1 169 ? 25.993 1.061 -2.407 1.00 96.44 169 PRO A CA 1
ATOM 1310 C C . PRO A 1 169 ? 27.097 1.627 -1.495 1.00 96.44 169 PRO A C 1
ATOM 1312 O O . PRO A 1 169 ? 27.800 2.561 -1.884 1.00 96.44 169 PRO A O 1
ATOM 1315 N N . LYS A 1 170 ? 27.283 1.069 -0.288 1.00 96.25 170 LYS A N 1
ATOM 1316 C CA . LYS A 1 170 ? 28.371 1.512 0.609 1.00 96.25 170 LYS A CA 1
ATOM 1317 C C . LYS A 1 170 ? 29.735 1.096 0.061 1.00 96.25 170 LYS A C 1
ATOM 1319 O O . LYS A 1 170 ? 30.721 1.801 0.249 1.00 96.25 170 LYS A O 1
ATOM 1324 N N . SER A 1 171 ? 29.779 -0.051 -0.612 1.00 97.06 171 SER A N 1
ATOM 1325 C CA . SER A 1 171 ? 30.941 -0.577 -1.324 1.00 97.06 171 SER A CA 1
ATOM 1326 C C . SER A 1 171 ? 30.497 -1.343 -2.573 1.00 97.06 171 SER A C 1
ATOM 1328 O O . SER A 1 171 ? 29.360 -1.802 -2.648 1.00 97.06 171 SER A O 1
ATOM 1330 N N . PHE A 1 172 ? 31.385 -1.549 -3.549 1.00 96.94 172 PHE A N 1
ATOM 1331 C CA . PHE A 1 172 ? 31.067 -2.422 -4.688 1.00 96.94 172 PHE A CA 1
ATOM 1332 C C . PHE A 1 172 ? 30.860 -3.889 -4.283 1.00 96.94 172 PHE A C 1
ATOM 1334 O O . PHE A 1 172 ? 30.188 -4.626 -5.005 1.00 96.94 172 PHE A O 1
ATOM 1341 N N . ASP A 1 173 ? 31.390 -4.311 -3.133 1.00 96.44 173 ASP A N 1
ATOM 1342 C CA . ASP A 1 173 ? 31.155 -5.656 -2.612 1.00 96.44 173 ASP A CA 1
ATOM 1343 C C . ASP A 1 173 ? 29.704 -5.851 -2.160 1.00 96.44 173 ASP A C 1
ATOM 1345 O O . ASP A 1 173 ? 29.188 -6.954 -2.328 1.00 96.44 173 ASP A O 1
ATOM 1349 N N . ASP A 1 174 ? 29.005 -4.791 -1.729 1.00 94.31 174 ASP A N 1
ATOM 1350 C CA . ASP A 1 174 ? 27.578 -4.849 -1.368 1.00 94.31 174 ASP A CA 1
ATOM 1351 C C . ASP A 1 174 ? 26.711 -5.389 -2.520 1.00 94.31 174 ASP A C 1
ATOM 1353 O O . ASP A 1 174 ? 25.664 -5.993 -2.288 1.00 94.31 174 ASP A O 1
ATOM 1357 N N . LEU A 1 175 ? 27.133 -5.177 -3.775 1.00 96.50 175 LEU A N 1
ATOM 1358 C CA . LEU A 1 175 ? 26.403 -5.625 -4.965 1.00 96.50 175 LEU A CA 1
ATOM 1359 C C . LEU A 1 175 ? 26.452 -7.147 -5.153 1.00 96.50 175 LEU A C 1
ATOM 1361 O O . LEU A 1 175 ? 25.610 -7.704 -5.856 1.00 96.50 175 LEU A O 1
ATOM 1365 N N . LYS A 1 176 ? 27.420 -7.830 -4.533 1.00 97.06 176 LYS A N 1
ATOM 1366 C CA . LYS A 1 176 ? 27.604 -9.283 -4.661 1.00 97.06 176 LYS A CA 1
ATOM 1367 C C . LYS A 1 176 ? 26.621 -10.073 -3.794 1.00 97.06 176 LYS A C 1
ATOM 1369 O O . LYS A 1 176 ? 26.389 -11.250 -4.058 1.00 97.06 176 LYS A O 1
ATOM 1374 N N . ASN A 1 177 ? 26.065 -9.451 -2.755 1.00 95.44 177 ASN A N 1
ATOM 1375 C CA . ASN A 1 177 ? 25.284 -10.117 -1.711 1.00 95.44 177 ASN A CA 1
ATOM 1376 C C . ASN A 1 177 ? 24.183 -9.214 -1.121 1.00 95.44 177 ASN A C 1
ATOM 1378 O O . ASN A 1 177 ? 23.990 -9.161 0.095 1.00 95.44 177 ASN A O 1
ATOM 1382 N N . ILE A 1 178 ? 23.431 -8.525 -1.984 1.00 97.62 178 ILE A N 1
ATOM 1383 C CA . ILE A 1 178 ? 22.261 -7.729 -1.582 1.00 97.62 178 ILE A CA 1
ATOM 1384 C C . ILE A 1 178 ? 21.249 -8.623 -0.844 1.00 97.62 178 ILE A C 1
ATOM 1386 O O . ILE A 1 178 ? 20.870 -9.683 -1.344 1.00 97.62 178 ILE A O 1
ATOM 1390 N N . ASP A 1 179 ? 20.770 -8.182 0.328 1.00 97.88 179 ASP A N 1
ATOM 1391 C CA . ASP A 1 179 ? 19.726 -8.901 1.071 1.00 97.88 179 ASP A CA 1
ATOM 1392 C C . ASP A 1 179 ? 18.475 -9.079 0.197 1.00 97.88 179 ASP A C 1
ATOM 1394 O O . ASP A 1 179 ? 17.858 -8.111 -0.253 1.00 97.88 179 ASP A O 1
ATOM 1398 N N . THR A 1 180 ? 18.070 -10.333 -0.001 1.00 97.94 180 THR A N 1
ATOM 1399 C CA . THR A 1 180 ? 16.887 -10.718 -0.784 1.00 97.94 180 THR A CA 1
ATOM 1400 C C . THR A 1 180 ? 15.589 -10.057 -0.310 1.00 97.94 180 THR A C 1
ATOM 1402 O O . THR A 1 180 ? 14.671 -9.894 -1.118 1.00 97.94 180 THR A O 1
ATOM 1405 N N . LYS A 1 181 ? 15.515 -9.606 0.954 1.00 98.44 181 LYS A N 1
ATOM 1406 C CA . LYS A 1 181 ? 14.378 -8.816 1.461 1.00 98.44 181 LYS A CA 1
ATOM 1407 C C . LYS A 1 181 ? 14.164 -7.501 0.703 1.00 98.44 181 LYS A C 1
ATOM 1409 O O . LYS A 1 181 ? 13.063 -6.966 0.714 1.00 98.44 181 LYS A O 1
ATOM 1414 N N . LYS A 1 182 ? 15.192 -7.002 0.010 1.00 98.44 182 LYS A N 1
ATOM 1415 C CA . LYS A 1 182 ? 15.169 -5.742 -0.750 1.00 98.44 182 LYS A CA 1
ATOM 1416 C C . LYS A 1 182 ? 14.911 -5.924 -2.244 1.00 98.44 182 LYS A C 1
ATOM 1418 O O . LYS A 1 182 ? 14.766 -4.940 -2.964 1.00 98.44 182 LYS A O 1
ATOM 1423 N N . LEU A 1 183 ? 14.869 -7.165 -2.732 1.00 98.44 183 LEU A N 1
ATOM 1424 C CA . LEU A 1 183 ? 14.731 -7.446 -4.159 1.00 98.44 183 LEU A CA 1
ATOM 1425 C C . LEU A 1 183 ? 13.256 -7.457 -4.570 1.00 98.44 183 LEU A C 1
ATOM 1427 O O . LEU A 1 183 ? 12.567 -8.477 -4.489 1.00 98.44 183 LEU A O 1
ATOM 1431 N N . LEU A 1 184 ? 12.763 -6.317 -5.045 1.00 98.75 184 LEU A N 1
ATOM 1432 C CA . LEU A 1 184 ? 11.394 -6.157 -5.539 1.00 98.75 184 LEU A CA 1
ATOM 1433 C C . LEU A 1 184 ? 11.245 -6.674 -6.983 1.00 98.75 184 LEU A C 1
ATOM 1435 O O . LEU A 1 184 ? 10.973 -5.918 -7.909 1.00 98.75 184 LEU A O 1
ATOM 1439 N N . VAL A 1 185 ? 11.518 -7.966 -7.177 1.00 98.75 185 VAL A N 1
ATOM 1440 C CA . VAL A 1 185 ? 11.442 -8.691 -8.458 1.00 98.75 185 VAL A CA 1
ATOM 1441 C C . VAL A 1 185 ? 10.005 -9.066 -8.841 1.00 98.75 185 VAL A C 1
ATOM 1443 O O . VAL A 1 185 ? 9.069 -8.822 -8.086 1.00 98.75 185 VAL A O 1
ATOM 1446 N N . ARG A 1 186 ? 9.828 -9.698 -10.011 1.00 98.88 186 ARG A N 1
ATOM 1447 C CA . ARG A 1 186 ? 8.520 -10.185 -10.465 1.00 98.88 186 ARG A CA 1
ATOM 1448 C C . ARG A 1 186 ? 7.811 -11.001 -9.380 1.00 98.88 186 ARG A C 1
ATOM 1450 O O . ARG A 1 186 ? 8.397 -11.932 -8.824 1.00 98.88 186 ARG A O 1
ATOM 1457 N N . GLY A 1 187 ? 6.540 -10.695 -9.144 1.00 98.88 187 GLY A N 1
ATOM 1458 C CA . GLY A 1 187 ? 5.686 -11.461 -8.244 1.00 98.88 187 GLY A CA 1
ATOM 1459 C C . GLY A 1 187 ? 4.628 -10.619 -7.543 1.00 98.88 187 GLY A C 1
ATOM 1460 O O . GLY A 1 187 ? 4.502 -9.412 -7.763 1.00 98.88 187 GLY A O 1
ATOM 1461 N N . LEU A 1 188 ? 3.861 -11.294 -6.690 1.00 98.94 188 LEU A N 1
ATOM 1462 C CA . LEU A 1 188 ? 2.848 -10.679 -5.842 1.00 98.94 188 LEU A CA 1
ATOM 1463 C C . LEU A 1 188 ? 3.420 -10.309 -4.470 1.00 98.94 188 LEU A C 1
ATOM 1465 O O . LEU A 1 188 ? 4.075 -11.119 -3.809 1.00 98.94 188 LEU A O 1
ATOM 1469 N N . TYR A 1 189 ? 3.075 -9.114 -4.013 1.00 98.94 189 TYR A N 1
ATOM 1470 C CA . TYR A 1 189 ? 3.391 -8.596 -2.690 1.00 98.94 189 TYR A CA 1
ATOM 1471 C C . TYR A 1 189 ? 2.098 -8.237 -1.963 1.00 98.94 189 TYR A C 1
ATOM 1473 O O . TYR A 1 189 ? 1.134 -7.791 -2.588 1.00 98.94 189 TYR A O 1
ATOM 1481 N N . ARG A 1 190 ? 2.077 -8.431 -0.645 1.00 98.94 190 ARG A N 1
ATOM 1482 C CA . ARG A 1 190 ? 0.985 -8.008 0.233 1.00 98.94 190 ARG A CA 1
ATOM 1483 C C . ARG A 1 190 ? 1.521 -7.009 1.243 1.00 98.94 190 ARG A C 1
ATOM 1485 O O . ARG A 1 190 ? 2.507 -7.279 1.927 1.00 98.94 190 ARG A O 1
ATOM 1492 N N . ILE A 1 191 ? 0.840 -5.879 1.342 1.00 98.94 191 ILE A N 1
ATOM 1493 C CA . ILE A 1 191 ? 1.088 -4.853 2.345 1.00 98.94 191 ILE A CA 1
ATOM 1494 C C . ILE A 1 191 ? -0.026 -4.967 3.378 1.00 98.94 191 ILE A C 1
ATOM 1496 O O . ILE A 1 191 ? -1.203 -4.922 3.024 1.00 98.94 191 ILE A O 1
ATOM 1500 N N . SER A 1 192 ? 0.351 -5.146 4.639 1.00 98.88 192 SER A N 1
ATOM 1501 C CA . SER A 1 192 ? -0.570 -5.170 5.771 1.00 98.88 192 SER A CA 1
ATOM 1502 C C . SER A 1 192 ? -0.520 -3.828 6.483 1.00 98.88 192 SER A C 1
ATOM 1504 O O . SER A 1 192 ? 0.489 -3.504 7.108 1.00 98.88 192 SER A O 1
ATOM 1506 N N . PHE A 1 193 ? -1.617 -3.081 6.400 1.00 98.88 193 PHE A N 1
ATOM 1507 C CA . PHE A 1 193 ? -1.873 -1.897 7.213 1.00 98.88 193 PHE A CA 1
ATOM 1508 C C . PHE A 1 193 ? -2.537 -2.358 8.503 1.00 98.88 193 PHE A C 1
ATOM 1510 O O . PHE A 1 193 ? -3.678 -2.829 8.487 1.00 98.88 193 PHE A O 1
ATOM 1517 N N . THR A 1 194 ? -1.785 -2.330 9.594 1.00 98.75 194 THR A N 1
ATOM 1518 C CA . THR A 1 194 ? -2.148 -2.957 10.866 1.00 98.75 194 THR A CA 1
ATOM 1519 C C . THR A 1 194 ? -1.815 -2.016 12.023 1.00 98.75 194 THR A C 1
ATOM 1521 O O . THR A 1 194 ? -1.575 -0.827 11.826 1.00 98.75 194 THR A O 1
ATOM 1524 N N . THR A 1 195 ? -1.881 -2.525 13.247 1.00 98.25 195 THR A N 1
ATOM 1525 C CA . THR A 1 195 ? -1.692 -1.751 14.473 1.00 98.25 195 THR A CA 1
ATOM 1526 C C . THR A 1 195 ? -0.487 -2.224 15.281 1.00 98.25 195 THR A C 1
ATOM 1528 O O . THR A 1 195 ? -0.161 -3.422 15.300 1.00 98.25 195 THR A O 1
ATOM 1531 N N . TYR A 1 196 ? 0.143 -1.309 16.019 1.00 97.31 196 TYR A N 1
ATOM 1532 C CA . TYR A 1 196 ? 1.107 -1.676 17.056 1.00 97.31 196 TYR A CA 1
ATOM 1533 C C . TYR A 1 196 ? 0.419 -2.508 18.147 1.00 97.31 196 TYR A C 1
ATOM 1535 O O . TYR A 1 196 ? 0.807 -3.646 18.437 1.00 97.31 196 TYR A O 1
ATOM 1543 N N . LYS A 1 197 ? -0.675 -1.964 18.699 1.00 96.62 197 LYS A N 1
ATOM 1544 C CA . LYS A 1 197 ? -1.464 -2.578 19.773 1.00 96.62 197 LYS A CA 1
ATOM 1545 C C . LYS A 1 197 ? -2.257 -3.797 19.261 1.00 96.62 197 LYS A C 1
ATOM 1547 O O . LYS A 1 197 ? -3.020 -3.655 18.304 1.00 96.62 197 LYS A O 1
ATOM 1552 N N . PRO A 1 198 ? -2.166 -4.969 19.919 1.00 96.50 198 PRO A N 1
ATOM 1553 C CA . PRO A 1 198 ? -3.048 -6.106 19.652 1.00 96.50 198 PRO A CA 1
ATOM 1554 C C . PRO A 1 198 ? -4.517 -5.850 20.029 1.00 96.50 198 PRO A C 1
ATOM 1556 O O . PRO A 1 198 ? -4.812 -5.121 20.978 1.00 96.50 198 PRO A O 1
ATOM 1559 N N . GLY A 1 199 ? -5.432 -6.554 19.361 1.00 93.69 199 GLY A N 1
ATOM 1560 C CA . GLY A 1 199 ? -6.859 -6.569 19.677 1.00 93.69 199 GLY A CA 1
ATOM 1561 C C . GLY A 1 199 ? -7.654 -5.437 19.028 1.00 93.69 199 GLY A C 1
ATOM 1562 O O . GLY A 1 199 ? -7.425 -5.066 17.878 1.00 93.69 199 GLY A O 1
ATOM 1563 N N . GLU A 1 200 ? -8.654 -4.938 19.755 1.00 94.19 200 GLU A N 1
ATOM 1564 C CA . GLU A 1 200 ? -9.557 -3.895 19.270 1.00 94.19 200 GLU A CA 1
ATOM 1565 C C . GLU A 1 200 ? -8.901 -2.509 19.319 1.00 94.19 200 GLU A C 1
ATOM 1567 O O . GLU A 1 200 ? -8.307 -2.104 20.321 1.00 94.19 200 GLU A O 1
ATOM 1572 N N . VAL A 1 201 ? -9.065 -1.774 18.222 1.00 96.75 201 VAL A N 1
ATOM 1573 C CA . VAL A 1 201 ? -8.634 -0.385 18.020 1.00 96.75 201 VAL A CA 1
ATOM 1574 C C . VAL A 1 201 ? -9.753 0.384 17.309 1.00 96.75 201 VAL A C 1
ATOM 1576 O O . VAL A 1 201 ? -10.658 -0.226 16.732 1.00 96.75 201 VAL A O 1
ATOM 1579 N N . LYS A 1 202 ? -9.712 1.719 17.359 1.00 97.69 202 LYS A N 1
ATOM 1580 C CA . LYS A 1 202 ? -10.689 2.597 16.702 1.00 97.69 202 LYS A CA 1
ATOM 1581 C C . LYS A 1 202 ? -9.977 3.787 16.073 1.00 97.69 202 LYS A C 1
ATOM 1583 O O . LYS A 1 202 ? -9.196 4.439 16.752 1.00 97.69 202 LYS A O 1
ATOM 1588 N N . GLY A 1 203 ? -10.302 4.104 14.826 1.00 98.56 203 GLY A N 1
ATOM 1589 C CA . GLY A 1 203 ? -9.810 5.317 14.171 1.00 98.56 203 GLY A CA 1
ATOM 1590 C C . GLY A 1 203 ? -9.790 5.206 12.653 1.00 98.56 203 GLY A C 1
ATOM 1591 O O . GLY A 1 203 ? -9.844 4.108 12.091 1.00 98.56 203 GLY A O 1
ATOM 1592 N N . SER A 1 204 ? -9.734 6.356 11.991 1.00 98.88 204 SER A N 1
ATOM 1593 C CA . SER A 1 204 ? -9.452 6.442 10.558 1.00 98.88 204 SER A CA 1
ATOM 1594 C C . SER A 1 204 ? -7.957 6.281 10.293 1.00 98.88 204 SER A C 1
ATOM 1596 O O . SER A 1 204 ? -7.131 6.534 11.165 1.00 98.88 204 SER A O 1
ATOM 1598 N N . PHE A 1 205 ? -7.604 5.879 9.077 1.00 98.88 205 PHE A N 1
ATOM 1599 C CA . PHE A 1 205 ? -6.229 5.929 8.602 1.00 98.88 205 PHE A CA 1
ATOM 1600 C C . PHE A 1 205 ? -6.177 6.221 7.105 1.00 98.88 205 PHE A C 1
ATOM 1602 O O . PHE A 1 205 ? -7.101 5.892 6.354 1.00 98.88 205 PHE A O 1
ATOM 1609 N N . VAL A 1 206 ? -5.065 6.804 6.673 1.00 98.88 206 VAL A N 1
ATOM 1610 C CA . VAL A 1 206 ? -4.694 6.918 5.266 1.00 98.88 206 VAL A CA 1
ATOM 1611 C C . VAL A 1 206 ? -3.382 6.182 5.041 1.00 98.88 206 VAL A C 1
ATOM 1613 O O . VAL A 1 206 ? -2.375 6.424 5.707 1.00 98.88 206 VAL A O 1
ATOM 1616 N N . ALA A 1 207 ? -3.414 5.248 4.103 1.00 98.88 207 ALA A N 1
ATOM 1617 C CA . ALA A 1 207 ? -2.266 4.505 3.626 1.00 98.88 207 ALA A CA 1
ATOM 1618 C C . ALA A 1 207 ? -1.807 5.073 2.281 1.00 98.88 207 ALA A C 1
ATOM 1620 O O . ALA A 1 207 ? -2.639 5.397 1.439 1.00 98.88 207 ALA A O 1
ATOM 1621 N N . SER A 1 208 ? -0.499 5.151 2.048 1.00 98.88 208 SER A N 1
ATOM 1622 C CA . SER A 1 208 ? 0.070 5.553 0.757 1.00 98.88 208 SER A CA 1
ATOM 1623 C C . SER A 1 208 ? 1.089 4.518 0.292 1.00 98.88 208 SER A C 1
ATOM 1625 O O . SER A 1 208 ? 1.965 4.127 1.063 1.00 98.88 208 SER A O 1
ATOM 1627 N N . VAL A 1 209 ? 1.003 4.100 -0.972 1.00 98.94 209 VAL A N 1
ATOM 1628 C CA . VAL A 1 209 ? 1.962 3.174 -1.597 1.00 98.94 209 VAL A CA 1
ATOM 1629 C C . VAL A 1 209 ? 2.536 3.821 -2.847 1.00 98.94 209 VAL A C 1
ATOM 1631 O O . VAL A 1 209 ? 1.792 4.188 -3.755 1.00 98.94 209 VAL A O 1
ATOM 1634 N N . GLY A 1 210 ? 3.858 3.963 -2.889 1.00 98.81 210 GLY A N 1
ATOM 1635 C CA . GLY A 1 210 ? 4.604 4.522 -4.011 1.00 98.81 210 GLY A CA 1
ATOM 1636 C C . GLY A 1 210 ? 5.544 3.494 -4.632 1.00 98.81 210 GLY A C 1
ATOM 1637 O O . GLY A 1 210 ? 6.223 2.767 -3.908 1.00 98.81 210 GLY A O 1
ATOM 1638 N N . LEU A 1 211 ? 5.597 3.436 -5.965 1.00 98.81 211 LEU A N 1
ATOM 1639 C CA . LEU A 1 211 ? 6.460 2.512 -6.711 1.00 98.81 211 LEU A CA 1
ATOM 1640 C C . LEU A 1 211 ? 7.367 3.275 -7.674 1.00 98.81 211 LEU A C 1
ATOM 1642 O O . LEU A 1 211 ? 6.908 4.091 -8.481 1.00 98.81 211 LEU A O 1
ATOM 1646 N N . LEU A 1 212 ? 8.676 3.028 -7.584 1.00 98.62 212 LEU A N 1
ATOM 1647 C CA . LEU A 1 212 ? 9.673 3.723 -8.397 1.00 98.62 212 LEU A CA 1
ATOM 1648 C C . LEU A 1 212 ? 9.849 3.006 -9.740 1.00 98.62 212 LEU A C 1
ATOM 1650 O O . LEU A 1 212 ? 10.836 2.306 -9.970 1.00 98.62 212 LEU A O 1
ATOM 1654 N N . PHE A 1 213 ? 8.835 3.146 -10.595 1.00 98.38 213 PHE A N 1
ATOM 1655 C CA . PHE A 1 213 ? 8.768 2.555 -11.929 1.00 98.38 213 PHE A CA 1
ATOM 1656 C C . PHE A 1 213 ? 7.821 3.373 -12.832 1.00 98.38 213 PHE A C 1
ATOM 1658 O O . PHE A 1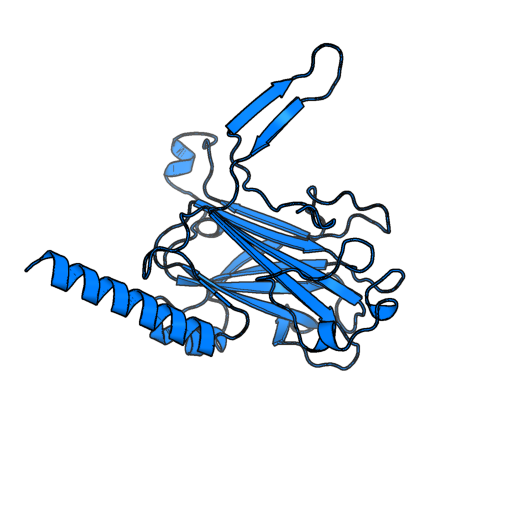 213 ? 6.827 3.887 -12.317 1.00 98.38 213 PHE A O 1
ATOM 1665 N N . PRO A 1 214 ? 8.072 3.508 -14.151 1.00 98.12 214 PRO A N 1
ATOM 1666 C CA . PRO A 1 214 ? 7.171 4.230 -15.055 1.00 98.12 214 PRO A CA 1
ATOM 1667 C C . PRO A 1 214 ? 5.725 3.691 -15.030 1.00 98.12 214 PRO A C 1
ATOM 1669 O O . PRO A 1 214 ? 5.532 2.477 -15.150 1.00 98.12 214 PRO A O 1
ATOM 1672 N N . PRO A 1 215 ? 4.696 4.546 -14.894 1.00 97.44 215 PRO A N 1
ATOM 1673 C CA . PRO A 1 215 ? 3.302 4.107 -14.861 1.00 97.44 215 PRO A CA 1
ATOM 1674 C C . PRO A 1 215 ? 2.742 3.841 -16.270 1.00 97.44 215 PRO A C 1
ATOM 1676 O O . PRO A 1 215 ? 3.270 4.328 -17.266 1.00 97.44 215 PRO A O 1
ATOM 1679 N N . GLY A 1 216 ? 1.617 3.124 -16.344 1.00 96.94 216 GLY A N 1
ATOM 1680 C CA . GLY A 1 216 ? 0.764 3.095 -17.540 1.00 96.94 216 GLY A CA 1
ATOM 1681 C C . GLY A 1 216 ? 1.262 2.266 -18.728 1.00 96.94 216 GLY A C 1
ATOM 1682 O O . GLY A 1 216 ? 0.731 2.429 -19.822 1.00 96.94 216 GLY A O 1
ATOM 1683 N N . ILE A 1 217 ? 2.241 1.376 -18.543 1.00 98.12 217 ILE A N 1
ATOM 1684 C CA . ILE A 1 217 ? 2.734 0.459 -19.580 1.00 98.12 217 ILE A CA 1
ATOM 1685 C C . ILE A 1 217 ? 2.122 -0.938 -19.342 1.00 98.12 217 ILE A C 1
ATOM 1687 O O . ILE A 1 217 ? 2.553 -1.638 -18.419 1.00 98.12 217 ILE A O 1
ATOM 1691 N N . PRO A 1 218 ? 1.121 -1.381 -20.131 1.00 98.19 218 PRO A N 1
ATOM 1692 C CA . PRO A 1 218 ? 0.445 -2.661 -19.912 1.00 98.19 218 PRO A CA 1
ATOM 1693 C C . PRO A 1 218 ? 1.411 -3.852 -19.921 1.00 98.19 218 PRO A C 1
ATOM 1695 O O . PRO A 1 218 ? 2.253 -3.976 -20.807 1.00 98.19 218 PRO A O 1
ATOM 1698 N N . GLY A 1 219 ? 1.301 -4.720 -18.913 1.00 97.25 219 GLY A N 1
ATOM 1699 C CA . GLY A 1 219 ? 2.141 -5.912 -18.754 1.00 97.25 219 GLY A CA 1
ATOM 1700 C C . GLY A 1 219 ? 3.569 -5.628 -18.269 1.00 97.25 219 GLY A C 1
ATOM 1701 O O . GLY A 1 219 ? 4.331 -6.570 -18.073 1.00 97.25 219 GLY A O 1
ATOM 1702 N N . VAL A 1 220 ? 3.930 -4.357 -18.052 1.00 98.44 220 VAL A N 1
ATOM 1703 C CA . VAL A 1 220 ? 5.274 -3.932 -17.625 1.00 98.44 220 VAL A CA 1
ATOM 1704 C C . VAL A 1 220 ? 5.212 -3.113 -16.335 1.00 98.44 220 VAL A C 1
ATOM 1706 O O . VAL A 1 220 ? 5.962 -3.388 -15.400 1.00 98.44 220 VAL A O 1
ATOM 1709 N N . SER A 1 221 ? 4.301 -2.141 -16.251 1.00 98.62 221 SER A N 1
ATOM 1710 C CA . SER A 1 221 ? 4.091 -1.336 -15.047 1.00 98.62 221 SER A CA 1
ATOM 1711 C C . SER A 1 221 ? 3.422 -2.144 -13.929 1.00 98.62 221 SER A C 1
ATOM 1713 O O . SER A 1 221 ? 2.548 -2.971 -14.208 1.00 98.62 221 SER A O 1
ATOM 1715 N N . PRO A 1 222 ? 3.777 -1.886 -12.659 1.00 98.69 222 PRO A N 1
ATOM 1716 C CA . PRO A 1 222 ? 3.087 -2.471 -11.519 1.00 98.69 222 PRO A CA 1
ATOM 1717 C C . PRO A 1 222 ? 1.602 -2.104 -11.444 1.00 98.69 222 PRO A C 1
ATOM 1719 O O . PRO A 1 222 ? 1.186 -1.043 -11.910 1.00 98.69 222 PRO A O 1
ATOM 1722 N N . LEU A 1 223 ? 0.827 -2.964 -10.783 1.00 98.75 223 LEU A N 1
ATOM 1723 C CA . LEU A 1 223 ? -0.592 -2.754 -10.486 1.00 98.75 223 LEU A CA 1
ATOM 1724 C C . LEU A 1 223 ? -0.842 -2.921 -8.984 1.00 98.75 223 LEU A C 1
ATOM 1726 O O . LEU A 1 223 ? -0.209 -3.763 -8.343 1.00 98.75 223 LEU A O 1
ATOM 1730 N N . ILE A 1 224 ? -1.769 -2.136 -8.429 1.00 98.75 224 ILE A N 1
ATOM 1731 C CA . ILE A 1 224 ? -2.130 -2.166 -7.005 1.00 98.75 224 ILE A CA 1
ATOM 1732 C C . ILE A 1 224 ? -3.648 -2.255 -6.871 1.00 98.75 224 ILE A C 1
ATOM 1734 O O . ILE A 1 224 ? -4.367 -1.509 -7.532 1.00 98.75 224 ILE A O 1
ATOM 1738 N N . HIS A 1 225 ? -4.134 -3.135 -5.996 1.00 98.50 225 HIS A N 1
ATOM 1739 C CA . HIS A 1 225 ? -5.556 -3.212 -5.664 1.00 98.50 225 HIS A CA 1
ATOM 1740 C C . HIS A 1 225 ? -5.780 -3.839 -4.276 1.00 98.50 225 HIS A C 1
ATOM 1742 O O . HIS A 1 225 ? -4.965 -4.640 -3.818 1.00 98.50 225 HIS A O 1
ATOM 1748 N N . SER A 1 226 ? -6.888 -3.509 -3.606 1.00 97.69 226 SER A N 1
ATOM 1749 C CA . SER A 1 226 ? -7.267 -4.116 -2.313 1.00 97.69 226 SER A CA 1
ATOM 1750 C C . SER A 1 226 ? -7.931 -5.485 -2.473 1.00 97.69 226 SER A C 1
ATOM 1752 O O . SER A 1 226 ? -7.704 -6.389 -1.678 1.00 97.69 226 SER A O 1
ATOM 1754 N N . ASN A 1 227 ? -8.715 -5.675 -3.536 1.00 98.06 227 ASN A N 1
ATOM 1755 C CA . ASN A 1 227 ? -9.300 -6.968 -3.886 1.00 98.06 227 ASN A CA 1
ATOM 1756 C C . ASN A 1 227 ? -8.352 -7.775 -4.807 1.00 98.06 227 ASN A C 1
ATOM 1758 O O . ASN A 1 227 ? -8.032 -7.289 -5.898 1.00 98.06 227 ASN A O 1
ATOM 1762 N N . PRO A 1 228 ? -7.917 -8.988 -4.414 1.00 98.44 228 PRO A N 1
ATOM 1763 C CA . PRO A 1 228 ? -6.953 -9.770 -5.185 1.00 98.44 228 PRO A CA 1
ATOM 1764 C C . PRO A 1 228 ? -7.541 -10.399 -6.459 1.00 98.44 228 PRO A C 1
ATOM 1766 O O . PRO A 1 228 ? -6.805 -10.593 -7.426 1.00 98.44 228 PRO A O 1
ATOM 1769 N N . GLU A 1 229 ? -8.840 -10.702 -6.507 1.00 98.56 229 GLU A N 1
ATOM 1770 C CA . GLU A 1 229 ? -9.502 -11.178 -7.727 1.00 98.56 229 GLU A CA 1
ATOM 1771 C C . GLU A 1 229 ? -9.545 -10.094 -8.820 1.00 98.56 229 GLU A C 1
ATOM 1773 O O . GLU A 1 229 ? -9.277 -10.380 -9.989 1.00 98.56 229 GLU A O 1
ATOM 1778 N N . GLU A 1 230 ? -9.808 -8.841 -8.448 1.00 98.56 230 GLU A N 1
ATOM 1779 C CA . GLU A 1 230 ? -9.772 -7.716 -9.387 1.00 98.56 230 GLU A CA 1
ATOM 1780 C C . GLU A 1 230 ? -8.332 -7.399 -9.826 1.00 98.56 230 GLU A C 1
ATOM 1782 O O . GLU A 1 230 ? -8.091 -7.206 -11.020 1.00 98.56 230 GLU A O 1
ATOM 1787 N N . LEU A 1 231 ? -7.348 -7.470 -8.914 1.00 98.75 231 LEU A N 1
ATOM 1788 C CA . LEU A 1 231 ? -5.930 -7.356 -9.287 1.00 98.75 231 LEU A CA 1
ATOM 1789 C C . LEU A 1 231 ? -5.531 -8.419 -10.317 1.00 98.75 231 LEU A C 1
ATOM 1791 O O . LEU A 1 231 ? -4.861 -8.110 -11.302 1.00 98.75 231 LEU A O 1
ATOM 1795 N N . GLN A 1 232 ? -5.951 -9.669 -10.101 1.00 98.81 232 GLN A N 1
ATOM 1796 C CA . GLN A 1 232 ? -5.691 -10.776 -11.018 1.00 98.81 232 GLN A CA 1
ATOM 1797 C C . GLN A 1 232 ? -6.248 -10.490 -12.413 1.00 98.81 232 GLN A C 1
ATOM 1799 O O . GLN A 1 232 ? -5.534 -10.628 -13.407 1.00 98.81 232 GLN A O 1
ATOM 1804 N N . LYS A 1 233 ? -7.515 -10.076 -12.492 1.00 98.81 233 LYS A N 1
ATOM 1805 C CA . LYS A 1 233 ? -8.176 -9.749 -13.758 1.00 98.81 233 LYS A CA 1
ATOM 1806 C C . LYS A 1 233 ? -7.428 -8.649 -14.516 1.00 98.81 233 LYS A C 1
ATOM 1808 O O . LYS A 1 233 ? -7.161 -8.805 -15.707 1.00 98.81 233 LYS A O 1
ATOM 1813 N N . GLN A 1 234 ? -7.057 -7.569 -13.828 1.00 98.69 234 GLN A N 1
ATOM 1814 C CA . GLN A 1 234 ? -6.321 -6.452 -14.425 1.00 98.69 234 GLN A CA 1
ATOM 1815 C C . GLN A 1 234 ? -4.925 -6.876 -14.899 1.00 98.69 234 GLN A C 1
ATOM 1817 O O . GLN A 1 234 ? -4.523 -6.534 -16.010 1.00 98.69 234 GLN A O 1
ATOM 1822 N N . ALA A 1 235 ? -4.206 -7.663 -14.096 1.00 98.75 235 ALA A N 1
ATOM 1823 C CA . ALA A 1 235 ? -2.870 -8.141 -14.437 1.00 98.75 235 ALA A CA 1
ATOM 1824 C C . ALA A 1 235 ? -2.871 -9.094 -15.646 1.00 98.75 235 ALA A C 1
ATOM 1826 O O . ALA A 1 235 ? -2.001 -8.972 -16.511 1.00 98.75 235 ALA A O 1
ATOM 1827 N N . ILE A 1 236 ? -3.860 -9.994 -15.748 1.00 98.75 236 ILE A N 1
ATOM 1828 C CA . ILE A 1 236 ? -4.040 -10.865 -16.923 1.00 98.75 236 ILE A CA 1
ATOM 1829 C C . ILE A 1 236 ? -4.293 -10.016 -18.172 1.00 98.75 236 ILE A C 1
ATOM 1831 O O . ILE A 1 236 ? -3.562 -10.145 -19.154 1.00 98.75 236 ILE A O 1
ATOM 1835 N N . ALA A 1 237 ? -5.271 -9.105 -18.119 1.00 98.62 237 ALA A N 1
ATOM 1836 C CA . ALA A 1 237 ? -5.622 -8.257 -19.258 1.00 98.62 237 ALA A CA 1
ATOM 1837 C C . ALA A 1 237 ? -4.441 -7.380 -19.720 1.00 98.62 237 ALA A C 1
ATOM 1839 O O . ALA A 1 237 ? -4.237 -7.176 -20.918 1.00 98.62 237 ALA A O 1
ATOM 1840 N N . ALA A 1 238 ? -3.624 -6.893 -18.782 1.00 98.44 238 ALA A N 1
ATOM 1841 C CA . ALA A 1 238 ? -2.440 -6.101 -19.091 1.00 98.44 238 ALA A CA 1
ATOM 1842 C C . ALA A 1 238 ? -1.360 -6.921 -19.827 1.00 98.44 238 ALA A C 1
ATOM 1844 O O . ALA A 1 238 ? -0.805 -6.443 -20.819 1.00 98.44 238 ALA A O 1
ATOM 1845 N N . GLU A 1 239 ? -1.085 -8.162 -19.400 1.00 98.25 239 GLU A N 1
ATOM 1846 C CA . GLU A 1 239 ? -0.155 -9.052 -20.115 1.00 98.25 239 GLU A CA 1
ATOM 1847 C C . GLU A 1 239 ? -0.721 -9.532 -21.468 1.00 98.25 239 GLU A C 1
ATOM 1849 O O . GLU A 1 239 ? 0.034 -9.698 -22.428 1.00 98.25 239 GLU A O 1
ATOM 1854 N N . GLU A 1 240 ? -2.038 -9.718 -21.595 1.00 98.00 240 GLU A N 1
ATOM 1855 C CA . GLU A 1 240 ? -2.688 -10.008 -22.883 1.00 98.00 240 GLU A CA 1
ATOM 1856 C C . GLU A 1 240 ? -2.565 -8.837 -23.865 1.00 98.00 240 GLU A C 1
ATOM 1858 O O . GLU A 1 240 ? -2.226 -9.043 -25.035 1.00 98.00 240 GLU A O 1
ATOM 1863 N N . SER A 1 241 ? -2.759 -7.604 -23.388 1.00 97.81 241 SER A N 1
ATOM 1864 C CA . SER A 1 241 ? -2.543 -6.393 -24.184 1.00 97.81 241 SER A CA 1
ATOM 1865 C C . SER A 1 241 ? -1.099 -6.296 -24.681 1.00 97.81 241 SER A C 1
ATOM 1867 O O . SER A 1 241 ? -0.873 -5.960 -25.844 1.00 97.81 241 SER A O 1
ATOM 1869 N N . LEU A 1 242 ? -0.122 -6.625 -23.828 1.00 97.19 242 LEU A N 1
ATOM 1870 C CA . LEU A 1 242 ? 1.292 -6.653 -24.208 1.00 97.19 242 LEU A CA 1
ATOM 1871 C C . LEU A 1 242 ? 1.563 -7.691 -25.309 1.00 97.19 242 LEU A C 1
ATOM 1873 O O . LEU A 1 242 ? 2.208 -7.377 -26.310 1.00 97.19 242 LEU A O 1
ATOM 1877 N N . LYS A 1 243 ? 1.029 -8.912 -25.164 1.00 96.62 243 LYS A N 1
ATOM 1878 C CA . LYS A 1 243 ? 1.162 -9.981 -26.173 1.00 96.62 243 LYS A CA 1
ATOM 1879 C C . LYS A 1 243 ? 0.559 -9.581 -27.520 1.00 96.62 243 LYS A C 1
ATOM 1881 O O . LYS A 1 243 ? 1.158 -9.846 -28.565 1.00 96.62 243 LYS A O 1
ATOM 1886 N N . LYS A 1 244 ? -0.610 -8.932 -27.501 1.00 96.56 244 LYS A N 1
ATOM 1887 C CA . LYS A 1 244 ? -1.270 -8.424 -28.710 1.00 96.56 244 LYS A CA 1
ATOM 1888 C C . LYS A 1 244 ? -0.398 -7.379 -29.411 1.00 96.56 244 LYS A C 1
ATOM 1890 O O . LYS A 1 244 ? -0.093 -7.550 -30.587 1.00 96.56 244 LYS A O 1
ATOM 1895 N N . ALA A 1 245 ? 0.069 -6.368 -28.677 1.00 95.75 245 ALA A N 1
ATOM 1896 C CA . ALA A 1 245 ? 0.920 -5.311 -29.224 1.00 95.75 245 ALA A CA 1
ATOM 1897 C C . ALA A 1 245 ? 2.234 -5.856 -29.820 1.00 95.75 245 ALA A C 1
ATOM 1899 O O . ALA A 1 245 ? 2.650 -5.423 -30.892 1.00 95.75 245 ALA A O 1
ATOM 1900 N N . ALA A 1 246 ? 2.856 -6.848 -29.174 1.00 93.94 246 ALA A N 1
ATOM 1901 C CA . ALA A 1 246 ? 4.069 -7.493 -29.684 1.00 93.94 246 ALA A CA 1
ATOM 1902 C C . ALA A 1 246 ? 3.831 -8.281 -30.987 1.00 93.94 246 ALA A C 1
ATOM 1904 O O . ALA A 1 246 ? 4.693 -8.314 -31.864 1.00 93.94 246 ALA A O 1
ATOM 1905 N N . SER A 1 247 ? 2.655 -8.899 -31.130 1.00 89.81 247 SER A N 1
ATOM 1906 C CA . SER A 1 247 ? 2.284 -9.633 -32.347 1.00 89.81 247 SER A CA 1
ATOM 1907 C C . SER A 1 247 ? 1.998 -8.687 -33.516 1.00 89.81 247 SER A C 1
ATOM 1909 O O . SER A 1 247 ? 2.364 -8.980 -34.649 1.00 89.81 247 SER A O 1
ATOM 1911 N N . ASP A 1 248 ? 1.373 -7.541 -33.246 1.00 87.31 248 ASP A N 1
ATOM 1912 C CA . ASP A 1 248 ? 1.079 -6.539 -34.274 1.00 87.31 248 ASP A CA 1
ATOM 1913 C C . ASP A 1 248 ? 2.351 -5.812 -34.750 1.00 87.31 248 ASP A C 1
ATOM 1915 O O . ASP A 1 248 ? 2.437 -5.449 -35.915 1.00 87.31 248 ASP A O 1
ATOM 1919 N N . ALA A 1 249 ? 3.373 -5.674 -33.896 1.00 76.38 249 ALA A N 1
ATOM 1920 C CA . ALA A 1 249 ? 4.664 -5.077 -34.256 1.00 76.38 249 ALA A CA 1
ATOM 1921 C C . ALA A 1 249 ? 5.565 -5.970 -35.136 1.00 76.38 249 ALA A C 1
ATOM 1923 O O . ALA A 1 249 ? 6.587 -5.503 -35.635 1.00 76.38 249 ALA A O 1
ATOM 1924 N N . THR A 1 250 ? 5.231 -7.256 -35.284 1.00 69.94 250 THR A N 1
ATOM 1925 C CA . THR A 1 250 ? 5.999 -8.224 -36.093 1.00 69.94 250 THR A CA 1
ATOM 1926 C C . THR A 1 250 ? 5.356 -8.528 -37.450 1.00 69.94 250 THR A C 1
ATOM 1928 O O . THR A 1 250 ? 5.898 -9.336 -38.207 1.00 69.94 250 THR A O 1
ATOM 1931 N N . LYS A 1 251 ? 4.226 -7.883 -37.763 1.00 58.88 251 LYS A N 1
ATOM 1932 C CA . LYS A 1 251 ? 3.586 -7.874 -39.085 1.00 58.88 251 LYS A CA 1
ATOM 1933 C C . LYS A 1 251 ? 3.974 -6.624 -39.861 1.00 58.88 251 LYS A C 1
ATOM 1935 O O . LYS A 1 251 ? 4.067 -6.744 -41.101 1.00 58.88 251 LYS A O 1
#

Organism: NCBI:txid211880

Foldseek 3Di:
DAFQDFADFAPAFPDWADDPPDPDIDTDGHHFQDKEKEKDWADFPDAAPDDDVRFWRWAKKKKFALFWFFKKKKWKDFQCLVRGDDDPRYHYDPRRVPDDSVLSDPPATAQKKKWKFFWDFLALLCQLVRVPDDTPDTLDMWWQPDPRDPDDPDPSGITMDMQGDDVVDPDPVCVVCPPPSNTRGGGMMMMITIHPDGHGGGHMMMMMMGTRDNPDQQSHDMDMDSNRVVSSVRNVVSVVVVVVVVVVVVD